Protein AF-0000000080104393 (afdb_homodimer)

Sequence (314 aa):
MSYKEFDIKIPDINETKLEEIGIAEDVGHLSPGTFPVPAFPVHGILYGLNCRLMVPLTFQRYQKPDFPILNVWCLVSTASPFTCLTKKTLEALLGAGTVVGRTFFSCAVQDKNTRIECQVSKGNFE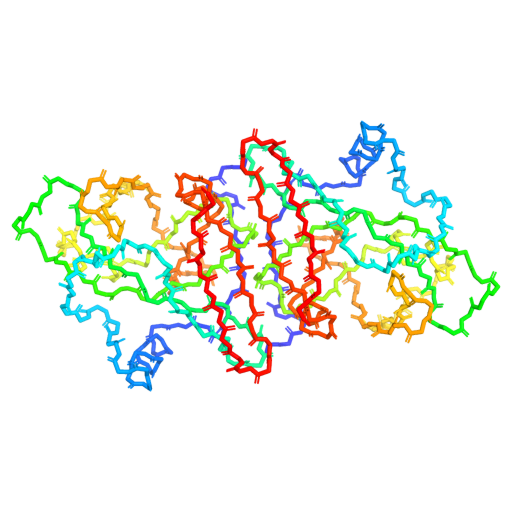NVNILGMDSLRQLELSLNINWQGSRFELIRNMSYKEFDIKIPDINETKLEEIGIAEDVGHLSPGTFPVPAFPVHGILYGLNCRLMVPLTFQRYQKPDFPILNVWCLVSTASPFTCLTKKTLEALLGAGTVVGRTFFSCAVQDKNTRIECQVSKGNFENVNILGMDSLRQLELSLNINWQGSRFELIRN

Foldseek 3Di:
DDPVPDDDADPPDFQVVQQVLCVVVVHGAFDFDDQDVVLDWFKFFQDDPVGFTKTWKWKAQAPPVVFTIGTHIATEDAPDQFWEDAPVSCCSRPNPPPLPPDAWGWMDISDNNQIDIYGQDDDNCNGGGYDYPRNCVSQQWDWADDVVVRMIITGHD/DDPVPDDDADPPDFPVVQQVLCVVVVHGAFDFDDQDVVLDWFKFFQDDPVGFTKTWKWKAQAPPVVFTIGTHIATEDAPDQFFEDAPVSCCSRPNPPPLPPDAWGWMDISDNNQIDIYGQDDDNCNGGGYDYPRNCVSQQWDWADDVVVRMIITGHD

Organism: NCBI:txid1611254

Structure (mmCIF, N/CA/C/O backbone):
data_AF-0000000080104393-model_v1
#
loop_
_entity.id
_entity.type
_entity.pdbx_description
1 polymer 'DUF38 domain-containing protein'
#
loop_
_atom_site.group_PDB
_atom_site.id
_atom_site.type_symbol
_atom_site.label_atom_id
_atom_site.label_alt_id
_atom_site.label_comp_id
_atom_site.label_asym_id
_atom_site.label_entity_id
_atom_site.label_seq_id
_atom_site.pdbx_PDB_ins_code
_atom_site.Cartn_x
_atom_site.Cartn_y
_atom_site.Cartn_z
_atom_site.occupancy
_atom_site.B_iso_or_equiv
_atom_site.auth_seq_id
_atom_site.auth_comp_id
_atom_site.auth_asym_id
_atom_site.auth_atom_id
_atom_site.pdbx_PDB_model_num
ATOM 1 N N . MET A 1 1 ? 15.727 4.16 -4.199 1 86.06 1 MET A N 1
ATOM 2 C CA . MET A 1 1 ? 15.062 4.961 -5.227 1 86.06 1 MET A CA 1
ATOM 3 C C . MET A 1 1 ? 15.117 6.445 -4.875 1 86.06 1 MET A C 1
ATOM 5 O O . MET A 1 1 ? 14.906 6.82 -3.719 1 86.06 1 MET A O 1
ATOM 9 N N . SER A 1 2 ? 15.523 7.188 -5.84 1 91.19 2 SER A N 1
ATOM 10 C CA . SER A 1 2 ? 15.492 8.633 -5.629 1 91.19 2 SER A CA 1
ATOM 11 C C . SER A 1 2 ? 14.078 9.18 -5.75 1 91.19 2 SER A C 1
ATOM 13 O O . SER A 1 2 ? 13.25 8.617 -6.477 1 91.19 2 SER A O 1
ATOM 15 N N . TYR A 1 3 ? 13.766 10.203 -5.027 1 93.12 3 TYR A N 1
ATOM 16 C CA . TYR A 1 3 ? 12.445 10.828 -5.07 1 93.12 3 TYR A CA 1
ATOM 17 C C . TYR A 1 3 ? 12.102 11.258 -6.492 1 93.12 3 TYR A C 1
ATOM 19 O O . TYR A 1 3 ? 10.938 11.188 -6.898 1 93.12 3 TYR A O 1
ATOM 27 N N . LYS A 1 4 ? 13.094 11.633 -7.219 1 91.5 4 LYS A N 1
ATOM 28 C CA . LYS A 1 4 ? 12.883 12.078 -8.594 1 91.5 4 LYS A CA 1
ATOM 29 C C . LYS A 1 4 ? 12.336 10.945 -9.461 1 91.5 4 LYS A C 1
ATOM 31 O O . LYS A 1 4 ? 11.609 11.195 -10.422 1 91.5 4 LYS A O 1
ATOM 36 N N . GLU A 1 5 ? 12.57 9.758 -9.102 1 91.94 5 GLU A N 1
ATOM 37 C CA . GLU A 1 5 ? 12.188 8.602 -9.914 1 91.94 5 GLU A CA 1
ATOM 38 C C . GLU A 1 5 ? 10.852 8.031 -9.453 1 91.94 5 GLU A C 1
ATOM 40 O O . GLU A 1 5 ? 10.281 7.16 -10.109 1 91.94 5 GLU A O 1
ATOM 45 N N . PHE A 1 6 ? 10.398 8.5 -8.312 1 93.81 6 PHE A N 1
ATOM 46 C CA . PHE A 1 6 ? 9.141 7.984 -7.789 1 93.81 6 PHE A CA 1
ATOM 47 C C . PHE A 1 6 ? 7.957 8.633 -8.5 1 93.81 6 PHE A C 1
ATOM 49 O O . PHE A 1 6 ? 7.926 9.852 -8.68 1 93.81 6 PHE A O 1
ATOM 56 N N . ASP A 1 7 ? 7.023 7.766 -8.953 1 95.69 7 ASP A N 1
ATOM 57 C CA . ASP A 1 7 ? 5.781 8.258 -9.539 1 95.69 7 ASP A CA 1
ATOM 58 C C . ASP A 1 7 ? 4.672 7.211 -9.445 1 95.69 7 ASP A C 1
ATOM 60 O O . ASP A 1 7 ? 4.926 6.016 -9.617 1 95.69 7 ASP A O 1
ATOM 64 N N . ILE A 1 8 ? 3.543 7.656 -9.078 1 96.19 8 ILE A N 1
ATOM 65 C CA . ILE A 1 8 ? 2.371 6.793 -8.992 1 96.19 8 ILE A CA 1
ATOM 66 C C . ILE A 1 8 ? 1.142 7.535 -9.508 1 96.19 8 ILE A C 1
ATOM 68 O O . ILE A 1 8 ? 0.937 8.711 -9.18 1 96.19 8 ILE A O 1
ATOM 72 N N . LYS A 1 9 ? 0.376 6.883 -10.367 1 96.06 9 LYS A N 1
ATOM 73 C CA . LYS A 1 9 ? -0.818 7.496 -10.938 1 96.06 9 LYS A CA 1
ATOM 74 C C . LYS A 1 9 ? -2.043 7.238 -10.062 1 96.06 9 LYS A C 1
ATOM 76 O O . LYS A 1 9 ? -2.5 6.102 -9.945 1 96.06 9 LYS A O 1
ATOM 81 N N . ILE A 1 10 ? -2.484 8.25 -9.391 1 95.19 10 ILE A N 1
ATOM 82 C CA . ILE A 1 10 ? -3.684 8.211 -8.562 1 95.19 10 ILE A CA 1
ATOM 83 C C . ILE A 1 10 ? -4.68 9.266 -9.047 1 95.19 10 ILE A C 1
ATOM 85 O O . ILE A 1 10 ? -4.852 10.312 -8.406 1 95.19 10 ILE A O 1
ATOM 89 N N . PRO A 1 11 ? -5.426 8.992 -10.062 1 93.94 11 PRO A N 1
ATOM 90 C CA . PRO A 1 11 ? -6.273 10.016 -10.68 1 93.94 11 PRO A CA 1
ATOM 91 C C . PRO A 1 11 ? -7.602 10.195 -9.945 1 93.94 11 PRO A C 1
ATOM 93 O O . PRO A 1 11 ? -8.328 11.156 -10.219 1 93.94 11 PRO A O 1
ATOM 96 N N . ASP A 1 12 ? -7.918 9.297 -9.109 1 94.25 12 ASP A N 1
ATOM 97 C CA . ASP A 1 12 ? -9.25 9.289 -8.508 1 94.25 12 ASP A CA 1
ATOM 98 C C . ASP A 1 12 ? -9.25 10.023 -7.168 1 94.25 12 ASP A C 1
ATOM 100 O O . ASP A 1 12 ? -10.289 10.125 -6.512 1 94.25 12 ASP A O 1
ATOM 104 N N . ILE A 1 13 ? -8.117 10.516 -6.699 1 95.69 13 ILE A N 1
ATOM 105 C CA . ILE A 1 13 ? -8 11.32 -5.488 1 95.69 13 ILE A CA 1
ATOM 106 C C . ILE A 1 13 ? -7.422 12.695 -5.836 1 95.69 13 ILE A C 1
ATOM 108 O O . ILE A 1 13 ? -6.363 12.789 -6.465 1 95.69 13 ILE A O 1
ATOM 112 N N . ASN A 1 14 ? -8.086 13.664 -5.508 1 94.38 14 ASN A N 1
ATOM 113 C CA . ASN A 1 14 ? -7.641 15.047 -5.664 1 94.38 14 ASN A CA 1
ATOM 114 C C . ASN A 1 14 ? -8.125 15.93 -4.52 1 94.38 14 ASN A C 1
ATOM 116 O O . ASN A 1 14 ? -8.695 15.43 -3.543 1 94.38 14 ASN A O 1
ATOM 120 N N . GLU A 1 15 ? -7.852 17.203 -4.609 1 93.94 15 GLU A N 1
ATOM 121 C CA . GLU A 1 15 ? -8.172 18.125 -3.523 1 93.94 15 GLU A CA 1
ATOM 122 C C . GLU A 1 15 ? -9.664 18.125 -3.221 1 93.94 15 GLU A C 1
ATOM 124 O O . GLU A 1 15 ? -10.062 18.141 -2.055 1 93.94 15 GLU A O 1
ATOM 129 N N . THR A 1 16 ? -10.445 18.156 -4.25 1 95.88 16 THR A N 1
ATOM 130 C CA . THR A 1 16 ? -11.898 18.141 -4.086 1 95.88 16 THR A CA 1
ATOM 131 C C . THR A 1 16 ? -12.352 16.891 -3.346 1 95.88 16 THR A C 1
ATOM 133 O O . THR A 1 16 ? -13.211 16.953 -2.465 1 95.88 16 THR A O 1
ATOM 136 N N . LYS A 1 17 ? -11.828 15.781 -3.705 1 96.44 17 LYS A N 1
ATOM 137 C CA . LYS A 1 17 ? -12.188 14.523 -3.057 1 96.44 17 LYS A CA 1
ATOM 138 C C . LYS A 1 17 ? -11.766 14.516 -1.591 1 96.44 17 LYS A C 1
ATOM 140 O O . LYS A 1 17 ? -12.453 13.945 -0.741 1 96.44 17 LYS A O 1
ATOM 145 N N . LEU A 1 18 ? -10.617 15.117 -1.271 1 96.94 18 LEU A N 1
ATOM 146 C CA . LEU A 1 18 ? -10.18 15.211 0.119 1 96.94 18 LEU A CA 1
ATOM 147 C C . LEU A 1 18 ? -11.188 16 0.949 1 96.94 18 LEU A C 1
ATOM 149 O O . LEU A 1 18 ? -11.484 15.633 2.084 1 96.94 18 LEU A O 1
ATOM 153 N N . GLU A 1 19 ? -11.688 17.062 0.387 1 96.31 19 GLU A N 1
ATOM 154 C CA . GLU A 1 19 ? -12.703 17.859 1.06 1 96.31 19 GLU A CA 1
ATOM 155 C C . GLU A 1 19 ? -13.992 17.062 1.262 1 96.31 19 GLU A C 1
ATOM 157 O O . GLU A 1 19 ? -14.586 17.109 2.338 1 96.31 19 GLU A O 1
ATOM 162 N N . GLU A 1 20 ? -14.391 16.375 0.227 1 97.5 20 GLU A N 1
ATOM 163 C CA . GLU A 1 20 ? -15.602 15.562 0.299 1 97.5 20 GLU A CA 1
ATOM 164 C C . GLU A 1 20 ? -15.477 14.492 1.377 1 97.5 20 GLU A C 1
ATOM 166 O O . GLU A 1 20 ? -16.422 14.258 2.135 1 97.5 20 GLU A O 1
ATOM 171 N N . ILE A 1 21 ? -14.336 13.828 1.433 1 97.81 21 ILE A N 1
ATOM 172 C CA . ILE A 1 21 ? -14.086 12.812 2.447 1 97.81 21 ILE A CA 1
ATOM 173 C C . ILE A 1 21 ? -14.164 13.438 3.838 1 97.81 21 ILE A C 1
ATOM 175 O O . ILE A 1 21 ? -14.797 12.891 4.738 1 97.81 21 ILE A O 1
ATOM 179 N N . GLY A 1 22 ? -13.516 14.57 3.99 1 98.06 22 GLY A N 1
ATOM 180 C CA . GLY A 1 22 ? -13.531 15.273 5.266 1 98.06 22 GLY A CA 1
ATOM 181 C C . GLY A 1 22 ? -14.938 15.594 5.75 1 98.06 22 GLY A C 1
ATOM 182 O O . GLY A 1 22 ? -15.25 15.398 6.922 1 98.06 22 GLY A O 1
ATOM 183 N N . ILE A 1 23 ? -15.758 16.094 4.84 1 97.19 23 ILE A N 1
ATOM 184 C CA . ILE A 1 23 ? -17.141 16.438 5.168 1 97.19 23 ILE A CA 1
ATOM 185 C C . ILE A 1 23 ? -17.906 15.172 5.551 1 97.19 23 ILE A C 1
ATOM 187 O O . ILE A 1 23 ? -18.578 15.141 6.582 1 97.19 23 ILE A O 1
ATOM 191 N N . ALA A 1 24 ? -17.828 14.148 4.789 1 97.44 24 ALA A N 1
ATOM 192 C CA . ALA A 1 24 ? -18.562 12.906 5 1 97.44 24 ALA A CA 1
ATOM 193 C C . ALA A 1 24 ? -18.172 12.258 6.328 1 97.44 24 ALA A C 1
ATOM 195 O O . ALA A 1 24 ? -19.016 11.633 6.98 1 97.44 24 ALA A O 1
ATOM 196 N N . GLU A 1 25 ? -16.969 12.422 6.754 1 97.88 25 GLU A N 1
ATOM 197 C CA . GLU A 1 25 ? -16.453 11.742 7.938 1 97.88 25 GLU A CA 1
ATOM 198 C C . GLU A 1 25 ? -16.406 12.68 9.141 1 97.88 25 GLU A C 1
ATOM 200 O O . GLU A 1 25 ? -15.938 12.297 10.219 1 97.88 25 GLU A O 1
ATOM 205 N N . ASP A 1 26 ? -16.828 13.906 8.977 1 97.56 26 ASP A N 1
ATOM 206 C CA . ASP A 1 26 ? -16.906 14.93 10.016 1 97.56 26 ASP A CA 1
ATOM 207 C C . ASP A 1 26 ? -15.523 15.289 10.547 1 97.56 26 ASP A C 1
ATOM 209 O O . ASP A 1 26 ? -15.359 15.555 11.742 1 97.56 26 ASP A O 1
ATOM 213 N N . VAL A 1 27 ? -14.492 15.062 9.812 1 98.12 27 VAL A N 1
ATOM 214 C CA . VAL A 1 27 ? -13.125 15.539 10.023 1 98.12 27 VAL A CA 1
ATOM 215 C C . VAL A 1 27 ? -12.641 16.281 8.781 1 98.12 27 VAL A C 1
ATOM 217 O O . VAL A 1 27 ? -12.047 15.672 7.883 1 98.12 27 VAL A O 1
ATOM 220 N N . GLY A 1 28 ? -12.828 17.547 8.773 1 97.94 28 GLY A N 1
ATOM 221 C CA . GLY A 1 28 ? -12.5 18.344 7.598 1 97.94 28 GLY A CA 1
ATOM 222 C C . GLY A 1 28 ? -11.023 18.328 7.246 1 97.94 28 GLY A C 1
ATOM 223 O O . GLY A 1 28 ? -10.172 18.438 8.125 1 97.94 28 GLY A O 1
ATOM 224 N N . HIS A 1 29 ? -10.703 18.109 5.969 1 98.06 29 HIS A N 1
ATOM 225 C CA . HIS A 1 29 ? -9.328 18.266 5.508 1 98.06 29 HIS A CA 1
ATOM 226 C C . HIS A 1 29 ? -8.82 19.672 5.746 1 98.06 29 HIS A C 1
ATOM 228 O O . HIS A 1 29 ? -9.508 20.656 5.426 1 98.06 29 HIS A O 1
ATOM 234 N N . LEU A 1 30 ? -7.664 19.781 6.387 1 98.06 30 LEU A N 1
ATOM 235 C CA . LEU A 1 30 ? -6.988 21.031 6.742 1 98.06 30 LEU A CA 1
ATOM 236 C C . LEU A 1 30 ? -7.809 21.828 7.754 1 98.06 30 LEU A C 1
ATOM 238 O O . LEU A 1 30 ? -7.645 23.047 7.875 1 98.06 30 LEU A O 1
ATOM 242 N N . SER A 1 31 ? -8.734 21.203 8.453 1 98.31 31 SER A N 1
ATOM 243 C CA . SER A 1 31 ? -9.414 21.812 9.594 1 98.31 31 SER A CA 1
ATOM 244 C C . SER A 1 31 ? -8.523 21.797 10.836 1 98.31 31 SER A C 1
ATOM 246 O O . SER A 1 31 ? -7.574 21.016 10.914 1 98.31 31 SER A O 1
ATOM 248 N N . PRO A 1 32 ? -8.805 22.719 11.742 1 98.19 32 PRO A N 1
ATOM 249 C CA . PRO A 1 32 ? -8.047 22.672 12.992 1 98.19 32 PRO A CA 1
ATOM 250 C C . PRO A 1 32 ? -8.156 21.328 13.703 1 98.19 32 PRO A C 1
ATOM 252 O O . PRO A 1 32 ? -9.234 20.719 13.727 1 98.19 32 PRO A O 1
ATOM 255 N N . GLY A 1 33 ? -6.949 20.859 14.156 1 97.5 33 GLY A N 1
ATOM 256 C CA . GLY A 1 33 ? -6.91 19.594 14.883 1 97.5 33 GLY A CA 1
ATOM 257 C C . GLY A 1 33 ? -6.203 19.688 16.219 1 97.5 33 GLY A C 1
ATOM 258 O O . GLY A 1 33 ? -5.797 20.781 16.641 1 97.5 33 GLY A O 1
ATOM 259 N N . THR A 1 34 ? -6.281 18.594 17 1 97.44 34 THR A N 1
ATOM 260 C CA . THR A 1 34 ? -5.512 18.406 18.234 1 97.44 34 THR A CA 1
ATOM 261 C C . THR A 1 34 ? -4.805 17.047 18.219 1 97.44 34 THR A C 1
ATOM 263 O O . THR A 1 34 ? -5.316 16.078 17.656 1 97.44 34 THR A O 1
ATOM 266 N N . PHE A 1 35 ? -3.635 17.047 18.859 1 97.69 35 PHE A N 1
ATOM 267 C CA . PHE A 1 35 ? -2.932 15.766 18.953 1 97.69 35 PHE A CA 1
ATOM 268 C C . PHE A 1 35 ? -3.686 14.805 19.875 1 97.69 35 PHE A C 1
ATOM 270 O O . PHE A 1 35 ? -3.941 15.109 21.031 1 97.69 35 PHE A O 1
ATOM 277 N N . PRO A 1 36 ? -3.971 13.695 19.328 1 96.81 36 PRO A N 1
ATOM 278 C CA . PRO A 1 36 ? -4.703 12.711 20.141 1 96.81 36 PRO A CA 1
ATOM 279 C C . PRO A 1 36 ? -3.818 12.008 21.156 1 96.81 36 PRO A C 1
ATOM 281 O O . PRO A 1 36 ? -2.605 11.891 20.953 1 96.81 36 PRO A O 1
ATOM 284 N N . VAL A 1 37 ? -4.5 11.531 22.328 1 95.88 37 VAL A N 1
ATOM 285 C CA . VAL A 1 37 ? -3.869 10.672 23.312 1 95.88 37 VAL A CA 1
ATOM 286 C C . VAL A 1 37 ? -4.766 9.477 23.609 1 95.88 37 VAL A C 1
ATOM 288 O O . VAL A 1 37 ? -5.883 9.633 24.109 1 95.88 37 VAL A O 1
ATOM 291 N N . PRO A 1 38 ? -4.367 8.211 23.297 1 96.81 38 PRO A N 1
ATOM 292 C CA . PRO A 1 38 ? -3.092 7.852 22.656 1 96.81 38 PRO A CA 1
ATOM 293 C C . PRO A 1 38 ? -3.039 8.227 21.188 1 96.81 38 PRO A C 1
ATOM 295 O O . PRO A 1 38 ? -4.082 8.406 20.547 1 96.81 38 PRO A O 1
ATOM 298 N N . ALA A 1 39 ? -1.784 8.375 20.562 1 97.69 39 ALA A N 1
ATOM 299 C CA . ALA A 1 39 ? -1.564 8.766 19.172 1 97.69 39 ALA A CA 1
ATOM 300 C C . ALA A 1 39 ? -2.178 7.746 18.203 1 97.69 39 ALA A C 1
ATOM 302 O O . ALA A 1 39 ? -2.613 8.102 17.109 1 97.69 39 ALA A O 1
ATOM 303 N N . PHE A 1 40 ? -2.158 6.43 18.656 1 97.44 40 PHE A N 1
ATOM 304 C CA . PHE A 1 40 ? -2.709 5.328 17.875 1 97.44 40 PHE A CA 1
ATOM 305 C C . PHE A 1 40 ? -3.543 4.402 18.766 1 97.44 40 PHE A C 1
ATOM 307 O O . PHE A 1 40 ? -3.328 4.336 19.969 1 97.44 40 PHE A O 1
ATOM 314 N N . PRO A 1 41 ? -4.512 3.742 18.188 1 98 41 PRO A N 1
ATOM 315 C CA . PRO A 1 41 ? -4.789 3.584 16.75 1 98 41 PRO A CA 1
ATOM 316 C C . PRO A 1 41 ? -5.516 4.785 16.156 1 98 41 PRO A C 1
ATOM 318 O O . PRO A 1 41 ? -6.121 5.574 16.891 1 98 41 PRO A O 1
ATOM 321 N N . VAL A 1 42 ? -5.32 4.965 14.797 1 98.31 42 VAL A N 1
ATOM 322 C CA . VAL A 1 42 ? -6.098 5.926 14.023 1 98.31 42 VAL A CA 1
ATOM 323 C C . VAL A 1 42 ? -7.016 5.184 13.055 1 98.31 42 VAL A C 1
ATOM 325 O O . VAL A 1 42 ? -6.613 4.195 12.438 1 98.31 42 VAL A O 1
ATOM 328 N N . HIS A 1 43 ? -8.219 5.727 12.906 1 98.12 43 HIS A N 1
ATOM 329 C CA . HIS A 1 43 ? -9.219 5.082 12.062 1 98.12 43 HIS A CA 1
ATOM 330 C C . HIS A 1 43 ? -9.32 5.766 10.703 1 98.12 43 HIS A C 1
ATOM 332 O O . HIS A 1 43 ? -9.32 6.996 10.625 1 98.12 43 HIS A O 1
ATOM 338 N N . GLY A 1 44 ? -9.289 4.969 9.68 1 98.5 44 GLY A N 1
ATOM 339 C CA . GLY A 1 44 ? -9.469 5.441 8.32 1 98.5 44 GLY A CA 1
ATOM 340 C C . GLY A 1 44 ? -10.594 4.727 7.582 1 98.5 44 GLY A C 1
ATOM 341 O O . GLY A 1 44 ? -11.32 3.932 8.172 1 98.5 44 GLY A O 1
ATOM 342 N N . ILE A 1 45 ? -10.75 5.066 6.34 1 98.62 45 ILE A N 1
ATOM 343 C CA . ILE A 1 45 ? -11.82 4.504 5.527 1 98.62 45 ILE A CA 1
ATOM 344 C C . ILE A 1 45 ? -11.242 3.875 4.266 1 98.62 45 ILE A C 1
ATOM 346 O O . ILE A 1 45 ? -10.133 4.215 3.848 1 98.62 45 ILE A O 1
ATOM 350 N N . LEU A 1 46 ? -11.922 2.908 3.691 1 98.25 46 LEU A N 1
ATOM 351 C CA . LEU A 1 46 ? -11.727 2.455 2.318 1 98.25 46 LEU A CA 1
ATOM 352 C C . LEU A 1 46 ? -12.586 3.268 1.353 1 98.25 46 LEU A C 1
ATOM 354 O O . LEU A 1 46 ? -13.805 3.115 1.32 1 98.25 46 LEU A O 1
ATOM 358 N N . TYR A 1 47 ? -11.93 4.051 0.554 1 97.56 47 TYR A N 1
ATOM 359 C CA . TYR A 1 47 ? -12.648 5.059 -0.227 1 97.56 47 TYR A CA 1
ATOM 360 C C . TYR A 1 47 ? -12.75 4.641 -1.689 1 97.56 47 TYR A C 1
ATOM 362 O O . TYR A 1 47 ? -11.742 4.305 -2.316 1 97.56 47 TYR A O 1
ATOM 370 N N . GLY A 1 48 ? -13.938 4.727 -2.168 1 94.31 48 GLY A N 1
ATOM 371 C CA . GLY A 1 48 ? -14.18 4.578 -3.596 1 94.31 48 GLY A CA 1
ATOM 372 C C . GLY A 1 48 ? -14.094 3.137 -4.066 1 94.31 48 GLY A C 1
ATOM 373 O O . GLY A 1 48 ? -13.938 2.221 -3.258 1 94.31 48 GLY A O 1
ATOM 374 N N . LEU A 1 49 ? -14.156 2.98 -5.379 1 91.12 49 LEU A N 1
ATOM 375 C CA . LEU A 1 49 ? -14.172 1.668 -6.016 1 91.12 49 LEU A CA 1
ATOM 376 C C . LEU A 1 49 ? -12.805 1.009 -5.941 1 91.12 49 LEU A C 1
ATOM 378 O O . LEU A 1 49 ? -12.695 -0.219 -5.984 1 91.12 49 LEU A O 1
ATOM 382 N N . ASN A 1 50 ? -11.812 1.838 -5.75 1 94.38 50 ASN A N 1
ATOM 383 C CA . ASN A 1 50 ? -10.453 1.318 -5.746 1 94.38 50 ASN A CA 1
ATOM 384 C C . ASN A 1 50 ? -9.977 1.009 -4.328 1 94.38 50 ASN A C 1
ATOM 386 O O . ASN A 1 50 ? -8.82 0.642 -4.125 1 94.38 50 ASN A O 1
ATOM 390 N N . CYS A 1 51 ? -10.82 1.194 -3.355 1 96.5 51 CYS A N 1
ATOM 391 C CA . CYS A 1 51 ? -10.531 0.892 -1.958 1 96.5 51 CYS A CA 1
ATOM 392 C C . CYS A 1 51 ? -9.289 1.631 -1.481 1 96.5 51 CYS A C 1
ATOM 394 O O . CYS A 1 51 ? -8.383 1.024 -0.901 1 96.5 51 CYS A O 1
ATOM 396 N N . ARG A 1 52 ? -9.297 2.902 -1.8 1 98 52 ARG A N 1
ATOM 397 C CA . ARG A 1 52 ? -8.172 3.701 -1.332 1 98 52 ARG A CA 1
ATOM 398 C C . ARG A 1 52 ? -8.156 3.789 0.19 1 98 52 ARG A C 1
ATOM 400 O O . ARG A 1 52 ? -9.172 4.094 0.81 1 98 52 ARG A O 1
ATOM 407 N N . LEU A 1 53 ? -7 3.523 0.808 1 98.62 53 LEU A N 1
ATOM 408 C CA . LEU A 1 53 ? -6.863 3.668 2.252 1 98.62 53 LEU A CA 1
ATOM 409 C C . LEU A 1 53 ? -6.66 5.129 2.637 1 98.62 53 LEU A C 1
ATOM 411 O O . LEU A 1 53 ? -5.535 5.633 2.617 1 98.62 53 LEU A O 1
ATOM 415 N N . MET A 1 54 ? -7.781 5.762 3.004 1 98.81 54 MET A N 1
ATOM 416 C CA . MET A 1 54 ? -7.723 7.168 3.391 1 98.81 54 MET A CA 1
ATOM 417 C C . MET A 1 54 ? -7.832 7.32 4.906 1 98.81 54 MET A C 1
ATOM 419 O O . MET A 1 54 ? -8.695 6.711 5.535 1 98.81 54 MET A O 1
ATOM 423 N N . VAL A 1 55 ? -6.965 8.164 5.473 1 98.81 55 VAL A N 1
ATOM 424 C CA . VAL A 1 55 ? -6.969 8.312 6.926 1 98.81 55 VAL A CA 1
ATOM 425 C C . VAL A 1 55 ? -6.641 9.758 7.297 1 98.81 55 VAL A C 1
ATOM 427 O O . VAL A 1 55 ? -5.793 10.391 6.668 1 98.81 55 VAL A O 1
ATOM 430 N N . PRO A 1 56 ? -7.395 10.32 8.219 1 98.69 56 PRO A N 1
ATOM 431 C CA . PRO A 1 56 ? -7.023 11.633 8.734 1 98.69 56 PRO A CA 1
ATOM 432 C C . PRO A 1 56 ? -5.934 11.562 9.805 1 98.69 56 PRO A C 1
ATOM 434 O O . PRO A 1 56 ? -6.055 10.805 10.766 1 98.69 56 PRO A O 1
ATOM 437 N N . LEU A 1 57 ? -4.91 12.273 9.641 1 98.69 57 LEU A N 1
ATOM 438 C CA . LEU A 1 57 ? -3.84 12.406 10.625 1 98.69 57 LEU A CA 1
AT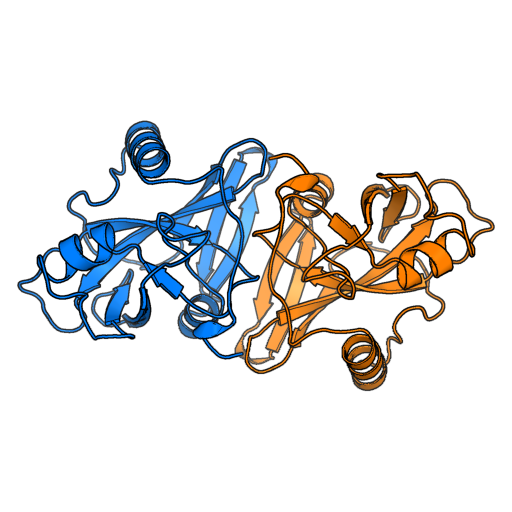OM 439 C C . LEU A 1 57 ? -3.65 13.859 11.031 1 98.69 57 LEU A C 1
ATOM 441 O O . LEU A 1 57 ? -3.863 14.766 10.219 1 98.69 57 LEU A O 1
ATOM 445 N N . THR A 1 58 ? -3.258 14.047 12.211 1 98.62 58 THR A N 1
ATOM 446 C CA . THR A 1 58 ? -2.977 15.398 12.688 1 98.62 58 THR A CA 1
ATOM 447 C C . THR A 1 58 ? -1.507 15.75 12.477 1 98.62 58 THR A C 1
ATOM 449 O O . THR A 1 58 ? -0.618 15 12.891 1 98.62 58 THR A O 1
ATOM 452 N N . PHE A 1 59 ? -1.278 16.906 11.852 1 98.69 59 PHE A N 1
ATOM 453 C CA . PHE A 1 59 ? 0.063 17.359 11.508 1 98.69 59 PHE A CA 1
ATOM 454 C C . PHE A 1 59 ? 0.33 18.734 12.109 1 98.69 59 PHE A C 1
ATOM 456 O O . PHE A 1 59 ? -0.595 19.531 12.281 1 98.69 59 PHE A O 1
ATOM 463 N N . GLN A 1 60 ? 1.49 19 12.398 1 98.56 60 GLN A N 1
ATOM 464 C CA . GLN A 1 60 ? 2.029 20.328 12.719 1 98.56 60 GLN A CA 1
ATOM 465 C C . GLN A 1 60 ? 3.48 20.453 12.258 1 98.56 60 GLN A C 1
ATOM 467 O O . GLN A 1 60 ? 4.207 19.453 12.203 1 98.56 60 GLN A O 1
ATOM 472 N N . ARG A 1 61 ? 3.834 21.672 11.875 1 96.94 61 ARG A N 1
ATOM 473 C CA . ARG A 1 61 ? 5.262 21.875 11.664 1 96.94 61 ARG A CA 1
ATOM 474 C C . ARG A 1 61 ? 6.066 21.422 12.875 1 96.94 61 ARG A C 1
ATOM 476 O O . ARG A 1 61 ? 5.734 21.766 14.016 1 96.94 61 ARG A O 1
ATOM 483 N N . TYR A 1 62 ? 7.09 20.656 12.648 1 96.62 62 TYR A N 1
ATOM 484 C CA . TYR A 1 62 ? 7.824 20.031 13.742 1 96.62 62 TYR A CA 1
ATOM 485 C C . TYR A 1 62 ? 8.5 21.094 14.609 1 96.62 62 TYR A C 1
ATOM 487 O O . TYR A 1 62 ? 9.133 22.016 14.094 1 96.62 62 TYR A O 1
ATOM 495 N N . GLN A 1 63 ? 8.352 21.047 15.922 1 95.19 63 GLN A N 1
ATOM 496 C CA . GLN A 1 63 ? 8.977 21.859 16.953 1 95.19 63 GLN A CA 1
ATOM 497 C C . GLN A 1 63 ? 8.617 23.344 16.766 1 95.19 63 GLN A C 1
ATOM 499 O O . GLN A 1 63 ? 9.461 24.219 17 1 95.19 63 GLN A O 1
ATOM 504 N N . LYS A 1 64 ? 7.441 23.562 16.234 1 94.69 64 LYS A N 1
ATOM 505 C CA . LYS A 1 64 ? 6.898 24.922 16.094 1 94.69 64 LYS A CA 1
ATOM 506 C C . LYS A 1 64 ? 5.492 25 16.688 1 94.69 64 LYS A C 1
ATOM 508 O O . LYS A 1 64 ? 4.508 25.078 15.938 1 94.69 64 LYS A O 1
ATOM 513 N N . PRO A 1 65 ? 5.395 25.156 18 1 94.31 65 PRO A N 1
ATOM 514 C CA . PRO A 1 65 ? 4.105 25.078 18.703 1 94.31 65 PRO A CA 1
ATOM 515 C C . PRO A 1 65 ? 3.152 26.203 18.312 1 94.31 65 PRO A C 1
ATOM 517 O O . PRO A 1 65 ? 1.941 26.094 18.516 1 94.31 65 PRO A O 1
ATOM 520 N N . ASP A 1 66 ? 3.668 27.297 17.703 1 95.31 66 ASP A N 1
ATOM 521 C CA . ASP A 1 66 ? 2.824 28.438 17.359 1 95.31 66 ASP A CA 1
ATOM 522 C C . ASP A 1 66 ? 2.166 28.234 16 1 95.31 66 ASP A C 1
ATOM 524 O O . ASP A 1 66 ? 1.275 29 15.617 1 95.31 66 ASP A O 1
ATOM 528 N N . PHE A 1 67 ? 2.59 27.234 15.281 1 96.75 67 PHE A N 1
ATOM 529 C CA . PHE A 1 67 ? 1.989 26.922 13.984 1 96.75 67 PHE A CA 1
ATOM 530 C C . PHE A 1 67 ? 0.727 26.094 14.156 1 96.75 67 PHE A C 1
ATOM 532 O O . PHE A 1 67 ? 0.552 25.422 15.18 1 96.75 67 PHE A O 1
ATOM 539 N N . PRO A 1 68 ? -0.15 26.156 13.242 1 97.44 68 PRO A N 1
ATOM 540 C CA . PRO A 1 68 ? -1.426 25.453 13.398 1 97.44 68 PRO A CA 1
ATOM 541 C C . PRO A 1 68 ? -1.265 23.938 13.398 1 97.44 68 PRO A C 1
ATOM 543 O O . PRO A 1 68 ? -0.383 23.406 12.711 1 97.44 68 PRO A O 1
ATOM 546 N N . ILE A 1 69 ? -2.037 23.25 14.203 1 98.38 69 ILE A N 1
ATOM 547 C CA . ILE A 1 69 ? -2.266 21.812 14.109 1 98.38 69 ILE A CA 1
ATOM 548 C C . ILE A 1 69 ? -3.457 21.531 13.195 1 98.38 69 ILE A C 1
ATOM 550 O O . ILE A 1 69 ? -4.555 22.047 13.422 1 98.38 69 ILE A O 1
ATOM 554 N N . LEU A 1 70 ? -3.23 20.734 12.133 1 98.75 70 LEU A N 1
ATOM 555 C CA . LEU A 1 70 ? -4.289 20.531 11.148 1 98.75 70 LEU A CA 1
ATOM 556 C C . LEU A 1 70 ? -4.543 19.047 10.93 1 98.75 70 LEU A C 1
ATOM 558 O O . LEU A 1 70 ? -3.619 18.234 11.008 1 98.75 70 LEU A O 1
ATOM 562 N N . ASN A 1 71 ? -5.824 18.719 10.695 1 98.69 71 ASN A N 1
ATOM 563 C CA . ASN A 1 71 ? -6.188 17.406 10.195 1 98.69 71 ASN A CA 1
ATOM 564 C C . ASN A 1 71 ? -5.891 17.266 8.703 1 98.69 71 ASN A C 1
ATOM 566 O O . ASN A 1 71 ? -6.367 18.062 7.895 1 98.69 71 ASN A O 1
ATOM 570 N N . VAL A 1 72 ? -5.102 16.297 8.344 1 98.75 72 VAL A N 1
ATOM 571 C CA . VAL A 1 72 ? -4.711 16.078 6.957 1 98.75 72 VAL A CA 1
ATOM 572 C C . VAL A 1 72 ? -5.133 14.672 6.52 1 98.75 72 VAL A C 1
ATOM 574 O O . VAL A 1 72 ? -4.711 13.68 7.109 1 98.75 72 VAL A O 1
ATOM 577 N N . TRP A 1 73 ? -5.953 14.586 5.547 1 98.81 73 TRP A N 1
ATOM 578 C CA . TRP A 1 73 ? -6.312 13.297 4.969 1 98.81 73 TRP A CA 1
ATOM 579 C C . TRP A 1 73 ? -5.199 12.781 4.062 1 98.81 73 TRP A C 1
ATOM 581 O O . TRP A 1 73 ? -4.773 13.469 3.135 1 98.81 73 TRP A O 1
ATOM 591 N N . CYS A 1 74 ? -4.738 11.57 4.344 1 98.69 74 CYS A N 1
ATOM 592 C CA . CYS A 1 74 ? -3.629 10.953 3.623 1 98.69 74 CYS A CA 1
ATOM 593 C C . CYS A 1 74 ? -4.047 9.617 3.023 1 98.69 74 CYS A C 1
ATOM 595 O O . CYS A 1 74 ? -4.832 8.883 3.621 1 98.69 74 CYS A O 1
ATOM 597 N N . LEU A 1 75 ? -3.568 9.352 1.84 1 98.56 75 LEU A N 1
ATOM 598 C CA . LEU A 1 75 ? -3.58 8.008 1.274 1 98.56 75 LEU A CA 1
ATOM 599 C C . LEU A 1 75 ? -2.443 7.172 1.848 1 98.56 75 LEU A C 1
ATOM 601 O O . LEU A 1 75 ? -1.275 7.559 1.764 1 98.56 75 LEU A O 1
ATOM 605 N N . VAL A 1 76 ? -2.762 6.047 2.471 1 98.75 76 VAL A N 1
ATOM 606 C CA . VAL A 1 76 ? -1.716 5.121 2.895 1 98.75 76 VAL A CA 1
ATOM 607 C C . VAL A 1 76 ? -1.273 4.266 1.713 1 98.75 76 VAL A C 1
ATOM 609 O O . VAL A 1 76 ? -2.08 3.533 1.132 1 98.75 76 VAL A O 1
ATOM 612 N N . SER A 1 77 ? -0.024 4.379 1.345 1 98.12 77 SER A N 1
ATOM 613 C CA . SER A 1 77 ? 0.47 3.65 0.181 1 98.12 77 SER A CA 1
ATOM 614 C C . SER A 1 77 ? 1.729 2.859 0.518 1 98.12 77 SER A C 1
ATOM 616 O O . SER A 1 77 ? 2.803 3.438 0.698 1 98.12 77 SER A O 1
ATOM 618 N N . THR A 1 78 ? 1.627 1.54 0.429 1 97.5 78 THR A N 1
ATOM 619 C CA . THR A 1 78 ? 2.777 0.688 0.703 1 97.5 78 THR A CA 1
ATOM 620 C C . THR A 1 78 ? 3.732 0.669 -0.487 1 97.5 78 THR A C 1
ATOM 622 O O . THR A 1 78 ? 4.863 0.194 -0.374 1 97.5 78 THR A O 1
ATOM 625 N N . ALA A 1 79 ? 3.307 1.221 -1.621 1 95.19 79 ALA A N 1
ATOM 626 C CA . ALA A 1 79 ? 4.164 1.292 -2.801 1 95.19 79 ALA A CA 1
ATOM 627 C C . ALA A 1 79 ? 5.043 2.539 -2.766 1 95.19 79 ALA A C 1
ATOM 629 O O . ALA A 1 79 ? 6.008 2.65 -3.525 1 95.19 79 ALA A O 1
ATOM 630 N N . SER A 1 80 ? 4.703 3.447 -1.99 1 97.38 80 SER A N 1
ATOM 631 C CA . SER A 1 80 ? 5.484 4.676 -1.909 1 97.38 80 SER A CA 1
ATOM 632 C C . SER A 1 80 ? 6.562 4.578 -0.835 1 97.38 80 SER A C 1
ATOM 634 O O . SER A 1 80 ? 6.258 4.391 0.344 1 97.38 80 SER A O 1
ATOM 636 N N . PRO A 1 81 ? 7.801 4.77 -1.235 1 96.94 81 PRO A N 1
ATOM 637 C CA . PRO A 1 81 ? 8.844 4.824 -0.211 1 96.94 81 PRO A CA 1
ATOM 638 C C . PRO A 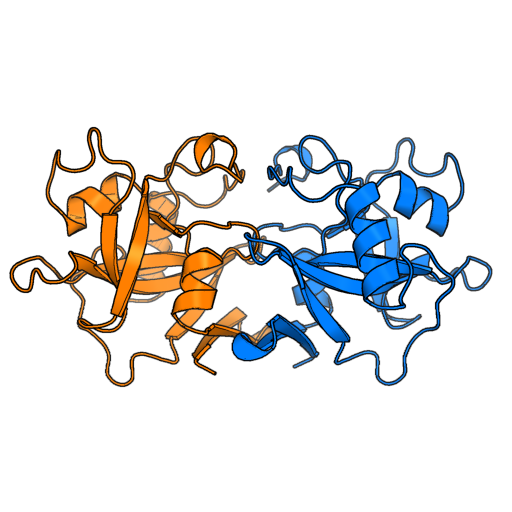1 81 ? 8.797 6.105 0.619 1 96.94 81 PRO A C 1
ATOM 640 O O . PRO A 1 81 ? 9.391 6.172 1.697 1 96.94 81 PRO A O 1
ATOM 643 N N . PHE A 1 82 ? 8 7.102 0.117 1 97.12 82 PHE A N 1
ATOM 644 C CA . PHE A 1 82 ? 8.07 8.445 0.688 1 97.12 82 PHE A CA 1
ATOM 645 C C . PHE A 1 82 ? 6.707 8.883 1.208 1 97.12 82 PHE A C 1
ATOM 647 O O . PHE A 1 82 ? 5.672 8.438 0.704 1 97.12 82 PHE A O 1
ATOM 654 N N . THR A 1 83 ? 6.781 9.695 2.193 1 98.25 83 THR A N 1
ATOM 655 C CA . THR A 1 83 ? 5.605 10.461 2.584 1 98.25 83 THR A CA 1
ATOM 656 C C . THR A 1 83 ? 5.578 11.805 1.87 1 98.25 83 THR A C 1
ATOM 658 O O . THR A 1 83 ? 6.57 12.539 1.88 1 98.25 83 THR A O 1
ATOM 661 N N . CYS A 1 84 ? 4.48 12.078 1.25 1 97.62 84 CYS A N 1
ATOM 662 C CA . CYS A 1 84 ? 4.355 13.266 0.411 1 97.62 84 CYS A CA 1
ATOM 663 C C . CYS A 1 84 ? 3.105 14.062 0.77 1 97.62 84 CYS A C 1
ATOM 665 O O . CYS A 1 84 ? 2.031 13.484 0.951 1 97.62 84 CYS A O 1
ATOM 667 N N . LEU A 1 85 ? 3.277 15.328 0.883 1 97.56 85 LEU A N 1
ATOM 668 C CA . LEU A 1 85 ? 2.154 16.234 1.096 1 97.56 85 LEU A CA 1
ATOM 669 C C . LEU A 1 85 ? 2.021 17.219 -0.064 1 97.56 85 LEU A C 1
ATOM 671 O O . LEU A 1 85 ? 3.027 17.656 -0.628 1 97.56 85 LEU A O 1
ATOM 675 N N . THR A 1 86 ? 0.795 17.547 -0.407 1 96.38 86 THR A N 1
ATOM 676 C CA . THR A 1 86 ? 0.56 18.484 -1.495 1 96.38 86 THR A CA 1
ATOM 677 C C . THR A 1 86 ? 1.109 19.859 -1.144 1 96.38 86 THR A C 1
ATOM 679 O O . THR A 1 86 ? 1.294 20.188 0.033 1 96.38 86 THR A O 1
ATOM 682 N N . LYS A 1 87 ? 1.34 20.656 -2.184 1 94.69 87 LYS A N 1
ATOM 683 C CA . LYS A 1 87 ? 1.764 22.031 -1.963 1 94.69 87 LYS A CA 1
ATOM 684 C C . LYS A 1 87 ? 0.77 22.781 -1.078 1 94.69 87 LYS A C 1
ATOM 686 O O . LYS A 1 87 ? 1.166 23.484 -0.146 1 94.69 87 LYS A O 1
ATOM 691 N N . LYS A 1 88 ? -0.49 22.641 -1.334 1 95.31 88 LYS A N 1
ATOM 692 C CA . LYS A 1 88 ? -1.538 23.281 -0.554 1 95.31 88 LYS A CA 1
ATOM 693 C C . LYS A 1 88 ? -1.45 22.891 0.918 1 95.31 88 LYS A C 1
ATOM 695 O O . LYS A 1 88 ? -1.522 23.75 1.8 1 95.31 88 LYS A O 1
ATOM 700 N N . THR A 1 89 ? -1.324 21.609 1.21 1 96.94 89 THR A N 1
ATOM 701 C CA . THR A 1 89 ? -1.219 21.109 2.576 1 96.94 89 THR A CA 1
ATOM 702 C C . THR A 1 89 ? 0.019 21.672 3.266 1 96.94 89 THR A C 1
ATOM 704 O O . THR A 1 89 ? -0.061 22.156 4.398 1 96.94 89 THR A O 1
ATOM 707 N N . LEU A 1 90 ? 1.122 21.656 2.574 1 96.69 90 LEU A N 1
ATOM 708 C CA . LEU A 1 90 ? 2.371 22.141 3.148 1 96.69 90 LEU A CA 1
ATOM 709 C C . LEU A 1 90 ? 2.287 23.641 3.438 1 96.69 90 LEU A C 1
ATOM 711 O O . LEU A 1 90 ? 2.734 24.094 4.488 1 96.69 90 LEU A O 1
ATOM 715 N N . GLU A 1 91 ? 1.74 24.344 2.543 1 95.56 91 GLU A N 1
ATOM 716 C CA . GLU A 1 91 ? 1.619 25.781 2.764 1 95.56 91 GLU A CA 1
ATOM 717 C C . GLU A 1 91 ? 0.648 26.078 3.902 1 95.56 91 GLU A C 1
ATOM 719 O O . GLU A 1 91 ? 0.834 27.047 4.641 1 95.56 91 GLU A O 1
ATOM 724 N N . ALA A 1 92 ? -0.366 25.281 4.059 1 96.62 92 ALA A N 1
ATOM 725 C CA . ALA A 1 92 ? -1.282 25.438 5.184 1 96.62 92 ALA A CA 1
ATOM 726 C C . ALA A 1 92 ? -0.569 25.188 6.512 1 96.62 92 ALA A C 1
ATOM 728 O O . ALA A 1 92 ? -0.862 25.844 7.512 1 96.62 92 ALA A O 1
ATOM 729 N N . LEU A 1 93 ? 0.345 24.281 6.508 1 96.56 93 LEU A N 1
ATOM 730 C CA . LEU A 1 93 ? 1.058 23.891 7.719 1 96.56 93 LEU A CA 1
ATOM 731 C C . LEU A 1 93 ? 2.209 24.844 8.008 1 96.56 93 LEU A C 1
ATOM 733 O O . LEU A 1 93 ? 2.521 25.109 9.172 1 96.56 93 LEU A O 1
ATOM 737 N N . LEU A 1 94 ? 2.822 25.312 6.926 1 93.19 94 LEU A N 1
ATOM 738 C CA . LEU A 1 94 ? 4.121 25.953 7.086 1 93.19 94 LEU A CA 1
ATOM 739 C C . LEU A 1 94 ? 4.035 27.438 6.738 1 93.19 94 LE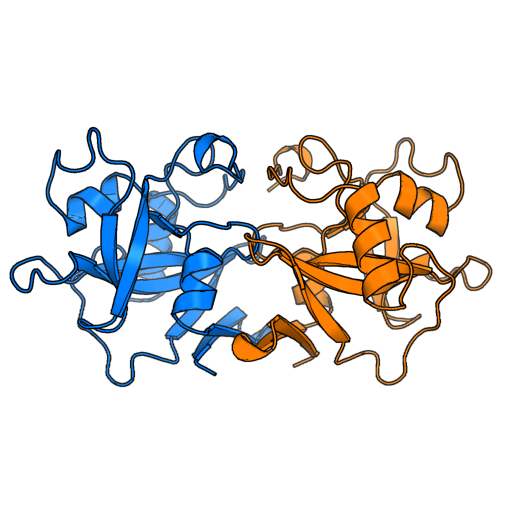U A C 1
ATOM 741 O O . LEU A 1 94 ? 4.938 28.219 7.07 1 93.19 94 LEU A O 1
ATOM 745 N N . GLY A 1 95 ? 2.951 27.828 6.07 1 91.19 95 GLY A N 1
ATOM 746 C CA . GLY A 1 95 ? 2.816 29.188 5.586 1 91.19 95 GLY A CA 1
ATOM 747 C C . GLY A 1 95 ? 2.947 29.297 4.078 1 91.19 95 GLY A C 1
ATOM 748 O O . GLY A 1 95 ? 3.719 28.562 3.459 1 91.19 95 GLY A O 1
ATOM 749 N N . ALA A 1 96 ? 2.268 30.234 3.553 1 88.5 96 ALA A N 1
ATOM 750 C CA . ALA A 1 96 ? 2.252 30.438 2.107 1 88.5 96 ALA A CA 1
ATOM 751 C C . ALA A 1 96 ? 3.648 30.766 1.586 1 88.5 96 ALA A C 1
ATOM 753 O O . ALA A 1 96 ? 4.391 31.531 2.207 1 88.5 96 ALA A O 1
ATOM 754 N N . GLY A 1 97 ? 4.074 30.156 0.418 1 85 97 GLY A N 1
ATOM 755 C CA . GLY A 1 97 ? 5.332 30.469 -0.24 1 85 97 GLY A CA 1
ATOM 756 C C . GLY A 1 97 ? 6.516 29.734 0.342 1 85 97 GLY A C 1
ATOM 757 O O . GLY A 1 97 ? 7.648 29.891 -0.119 1 85 97 GLY A O 1
ATOM 758 N N . THR A 1 98 ? 6.324 28.891 1.339 1 82.31 98 THR A N 1
ATOM 759 C CA . THR A 1 98 ? 7.426 28.234 2.039 1 82.31 98 THR A CA 1
ATOM 760 C C . THR A 1 98 ? 7.863 26.969 1.297 1 82.31 98 THR A C 1
ATOM 762 O O . THR A 1 98 ? 8.914 26.406 1.593 1 82.31 98 THR A O 1
ATOM 765 N N . VAL A 1 99 ? 7.141 26.469 0.394 1 82.25 99 VAL A N 1
ATOM 766 C CA . VAL A 1 99 ? 7.402 25.188 -0.249 1 82.25 99 VAL A CA 1
ATOM 767 C C . VAL A 1 99 ? 8.391 25.375 -1.395 1 82.25 99 VAL A C 1
ATOM 769 O O . VAL A 1 99 ? 9.086 24.438 -1.78 1 82.25 99 VAL A O 1
ATOM 772 N N . VAL A 1 100 ? 8.773 26.516 -1.732 1 75 100 VAL A N 1
ATOM 773 C CA . VAL A 1 100 ? 9.641 26.766 -2.881 1 75 100 VAL A CA 1
ATOM 774 C C . VAL A 1 100 ? 11.094 26.484 -2.5 1 75 100 VAL A C 1
ATOM 776 O O . VAL A 1 100 ? 11.578 26.969 -1.481 1 75 100 VAL A O 1
ATOM 779 N N . GLY A 1 101 ? 11.688 25.609 -3.342 1 69.81 101 GLY A N 1
ATOM 780 C CA . GLY A 1 101 ? 13.117 25.391 -3.24 1 69.81 101 GLY A CA 1
ATOM 781 C C . GLY A 1 101 ? 13.492 24.297 -2.264 1 69.81 101 GLY A C 1
ATOM 782 O O . GLY A 1 101 ? 14.672 23.984 -2.088 1 69.81 101 GLY A O 1
ATOM 783 N N . ARG A 1 102 ? 12.57 23.828 -1.428 1 72.25 102 ARG A N 1
ATOM 784 C CA . ARG A 1 102 ? 12.875 22.797 -0.445 1 72.25 102 ARG A CA 1
ATOM 785 C C . ARG A 1 102 ? 12.297 21.453 -0.864 1 72.25 102 ARG A C 1
ATOM 787 O O . ARG A 1 102 ? 11.227 21.391 -1.473 1 72.25 102 ARG A O 1
ATOM 794 N N . THR A 1 103 ? 13.07 20.484 -0.529 1 77 103 THR A N 1
ATOM 795 C CA . THR A 1 103 ? 12.633 19.156 -0.954 1 77 103 THR A CA 1
ATOM 796 C C . THR A 1 103 ? 12.008 18.391 0.21 1 77 103 THR A C 1
ATOM 798 O O . THR A 1 103 ? 11.141 17.547 0.007 1 77 103 THR A O 1
ATOM 801 N N . PHE A 1 104 ? 12.453 18.734 1.441 1 89.19 104 PHE A N 1
ATOM 802 C CA . PHE A 1 104 ? 11.984 18 2.609 1 89.19 104 PHE A CA 1
ATOM 803 C C . PHE A 1 104 ? 11.367 18.938 3.631 1 89.19 104 PHE A C 1
ATOM 805 O O . PHE A 1 104 ? 11.812 20.078 3.779 1 89.19 104 PHE A O 1
ATOM 812 N N . PHE A 1 105 ? 10.398 18.453 4.289 1 94.31 105 PHE A N 1
ATOM 813 C CA . PHE A 1 105 ? 9.727 19.172 5.371 1 94.31 105 PHE A CA 1
ATOM 814 C C . PHE A 1 105 ? 9.539 18.266 6.582 1 94.31 105 PHE A C 1
ATOM 816 O O . PHE A 1 105 ? 9.07 17.125 6.453 1 94.31 105 PHE A O 1
ATOM 823 N N . SER A 1 106 ? 9.961 18.781 7.723 1 95.69 106 SER A N 1
ATOM 824 C CA . SER A 1 106 ? 9.766 18.047 8.961 1 95.69 106 SER A CA 1
ATOM 825 C C . SER A 1 106 ? 8.414 18.375 9.602 1 95.69 106 SER A C 1
ATOM 827 O O . SER A 1 106 ? 8.117 19.547 9.852 1 95.69 106 SER A O 1
ATOM 829 N N . CYS A 1 107 ? 7.695 17.375 9.859 1 97.75 107 CYS A N 1
ATOM 830 C CA . CYS A 1 107 ? 6.391 17.547 10.484 1 97.75 107 CYS A CA 1
ATOM 831 C C . CYS A 1 107 ? 6.238 16.641 11.695 1 97.75 107 CYS A C 1
ATOM 833 O O . CYS A 1 107 ? 6.801 15.539 11.719 1 97.75 107 CYS A O 1
ATOM 835 N N . ALA A 1 108 ? 5.562 17.156 12.711 1 98.31 108 ALA A N 1
ATOM 836 C CA . ALA A 1 108 ? 5.02 16.297 13.758 1 98.31 108 ALA A CA 1
ATOM 837 C C . ALA A 1 108 ? 3.717 15.641 13.305 1 98.31 108 ALA A C 1
ATOM 839 O O . ALA A 1 108 ? 2.877 16.297 12.672 1 98.31 108 ALA A O 1
ATOM 840 N N . VAL A 1 109 ? 3.59 14.367 13.586 1 98.56 109 VAL A N 1
ATOM 841 C CA . VAL A 1 109 ? 2.375 13.672 13.18 1 98.56 109 VAL A CA 1
ATOM 842 C C . VAL A 1 109 ? 1.809 12.891 14.367 1 98.56 109 VAL A C 1
ATOM 844 O O . VAL A 1 109 ? 2.516 12.094 14.984 1 98.56 109 VAL A O 1
ATOM 847 N N . GLN A 1 110 ? 0.555 13.031 14.766 1 98.25 110 GLN A N 1
ATOM 848 C CA . GLN A 1 110 ? -0.244 12.359 15.789 1 98.25 110 GLN A CA 1
ATOM 849 C C . GLN A 1 110 ? 0.321 12.617 17.188 1 98.25 110 GLN A C 1
ATOM 851 O O . GLN A 1 110 ? -0.366 12.406 18.188 1 98.25 110 GLN A O 1
ATOM 856 N N . ASP A 1 111 ? 1.477 13.016 17.266 1 97 111 ASP A N 1
ATOM 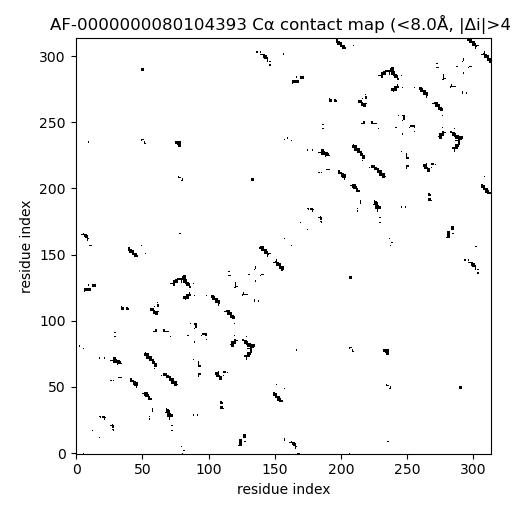857 C CA . ASP A 1 111 ? 2.201 13.359 18.484 1 97 111 ASP A CA 1
ATOM 858 C C . ASP A 1 111 ? 3.203 14.484 18.234 1 97 111 ASP A C 1
ATOM 860 O O . ASP A 1 111 ? 3.99 14.422 17.281 1 97 111 ASP A O 1
ATOM 864 N N . LYS A 1 112 ? 3.184 15.492 19.094 1 96.19 112 LYS A N 1
ATOM 865 C CA . LYS A 1 112 ? 4.016 16.672 18.906 1 96.19 112 LYS A CA 1
ATOM 866 C C . LYS A 1 112 ? 5.5 16.312 18.922 1 96.19 112 LYS A C 1
ATOM 868 O O . LYS A 1 112 ? 6.332 17.047 18.391 1 96.19 112 LYS A O 1
ATOM 873 N N . ASN A 1 113 ? 5.805 15.195 19.531 1 96.12 113 ASN A N 1
ATOM 874 C CA . ASN A 1 113 ? 7.199 14.797 19.672 1 96.12 113 ASN A CA 1
ATOM 875 C C . ASN A 1 113 ? 7.621 13.805 18.594 1 96.12 113 ASN A C 1
ATOM 877 O O . ASN A 1 113 ? 8.773 13.383 18.547 1 96.12 113 ASN A O 1
ATOM 881 N N . THR A 1 114 ? 6.699 13.406 17.75 1 97 114 THR A N 1
ATOM 882 C CA . THR A 1 114 ? 6.988 12.477 16.672 1 97 114 THR A CA 1
ATOM 883 C C . THR A 1 114 ? 7.277 13.227 15.367 1 97 114 THR A C 1
ATOM 885 O O . THR A 1 114 ? 6.414 13.945 14.859 1 97 114 THR A O 1
ATOM 888 N N . ARG A 1 115 ? 8.453 12.984 14.836 1 97.25 115 ARG A N 1
ATOM 889 C CA . ARG A 1 115 ? 8.898 13.695 13.641 1 97.25 115 ARG A CA 1
ATOM 890 C C . ARG A 1 115 ? 8.93 12.766 12.43 1 97.25 115 ARG A C 1
ATOM 892 O O . ARG A 1 115 ? 9.484 11.672 12.5 1 97.25 115 ARG A O 1
ATOM 899 N N . ILE A 1 116 ? 8.344 13.211 11.344 1 97.44 116 ILE A N 1
ATOM 900 C CA . ILE A 1 116 ? 8.516 12.539 10.062 1 97.44 116 ILE A CA 1
ATOM 901 C C . ILE A 1 116 ? 9 13.531 9.016 1 97.44 116 ILE A C 1
ATOM 903 O O . ILE A 1 116 ? 8.867 14.75 9.195 1 97.44 116 ILE A O 1
ATOM 907 N N . GLU A 1 117 ? 9.594 13.016 7.93 1 96.38 117 GLU A N 1
ATOM 908 C CA . GLU A 1 117 ? 10.031 13.82 6.793 1 96.38 117 GLU A CA 1
ATOM 909 C C . GLU A 1 117 ? 9.062 13.68 5.617 1 96.38 117 GLU A C 1
ATOM 911 O O . GLU A 1 117 ? 8.711 12.562 5.227 1 96.38 117 GLU A O 1
ATOM 916 N N . CYS A 1 118 ? 8.664 14.781 5.156 1 96.94 118 CYS A N 1
ATOM 917 C CA . CYS A 1 118 ? 7.727 14.805 4.035 1 96.94 118 CYS A CA 1
ATOM 918 C C . CYS A 1 118 ? 8.352 15.477 2.818 1 96.94 118 CYS A C 1
ATOM 920 O O . CYS A 1 118 ? 9.172 16.391 2.959 1 96.94 118 CYS A O 1
ATOM 922 N N . GLN A 1 119 ? 8 15.016 1.696 1 96.44 119 GLN A N 1
ATOM 923 C CA . GLN A 1 119 ? 8.328 15.656 0.426 1 96.44 119 GLN A CA 1
ATOM 924 C C . GLN A 1 119 ? 7.086 16.234 -0.233 1 96.44 119 GLN A C 1
ATOM 926 O O . GLN A 1 119 ? 5.961 15.922 0.163 1 96.44 119 GLN A O 1
ATOM 931 N N . VAL A 1 120 ? 7.328 17.141 -1.199 1 96.25 120 VAL A N 1
ATOM 932 C CA . VAL A 1 120 ? 6.199 17.75 -1.891 1 96.25 120 VAL A CA 1
ATOM 933 C C . VAL A 1 120 ? 5.652 16.797 -2.943 1 96.25 120 VAL A C 1
ATOM 935 O O . VAL A 1 120 ? 6.41 16.234 -3.742 1 96.25 120 VAL A O 1
ATOM 938 N N . SER A 1 121 ? 4.301 16.562 -2.885 1 95.75 121 SER A N 1
ATOM 939 C CA . SER A 1 121 ? 3.672 15.789 -3.943 1 95.75 121 SER A CA 1
ATOM 940 C C . SER A 1 121 ? 3.955 16.391 -5.316 1 95.75 121 SER A C 1
ATOM 942 O O . SER A 1 121 ? 4.055 17.609 -5.457 1 95.75 121 SER A O 1
ATOM 944 N N . LYS A 1 122 ? 4.004 15.523 -6.344 1 94 122 LYS A N 1
ATOM 945 C CA . LYS A 1 122 ? 4.406 15.977 -7.672 1 94 122 LYS A CA 1
ATOM 946 C C . LYS A 1 122 ? 3.816 15.086 -8.758 1 94 122 LYS A C 1
ATOM 948 O O . LYS A 1 122 ? 3.225 14.047 -8.461 1 94 122 LYS A O 1
ATOM 953 N N . GLY A 1 123 ? 3.969 15.625 -9.922 1 93.75 123 GLY A N 1
ATOM 954 C CA . GLY A 1 123 ? 3.629 14.797 -11.07 1 93.75 123 GLY A CA 1
ATOM 955 C C . GLY A 1 123 ? 2.211 14.258 -11.023 1 93.75 123 GLY A C 1
ATOM 956 O O . GLY A 1 123 ? 1.259 15.023 -10.844 1 93.75 123 GLY A O 1
ATOM 957 N N . ASN A 1 124 ? 2.07 12.93 -11.156 1 95.19 124 ASN A N 1
ATOM 958 C CA . ASN A 1 124 ? 0.778 12.266 -11.281 1 95.19 124 ASN A CA 1
ATOM 959 C C . ASN A 1 124 ? 0.05 12.195 -9.945 1 95.19 124 ASN A C 1
ATOM 961 O O . ASN A 1 124 ? -1.109 11.781 -9.883 1 95.19 124 ASN A O 1
ATOM 965 N N . PHE A 1 125 ? 0.74 12.586 -8.891 1 96.25 125 PHE A N 1
ATOM 966 C CA . PHE A 1 125 ? 0.09 12.562 -7.59 1 96.25 125 PHE A CA 1
ATOM 967 C C . PHE A 1 125 ? 0.227 13.914 -6.898 1 96.25 125 PHE A C 1
ATOM 969 O O . PHE A 1 125 ? 0.288 13.984 -5.668 1 96.25 125 PHE A O 1
ATOM 976 N N . GLU A 1 126 ? 0.306 15.039 -7.621 1 95.94 126 GLU A N 1
ATOM 977 C CA . GLU A 1 126 ? 0.547 16.391 -7.113 1 95.94 126 GLU A CA 1
ATOM 978 C C . GLU A 1 126 ? -0.578 16.844 -6.184 1 95.94 126 GLU A C 1
ATOM 980 O O . GLU A 1 126 ? -0.381 17.719 -5.34 1 95.94 126 GLU A O 1
ATOM 985 N N . ASN A 1 127 ? -1.728 16.203 -6.23 1 96.44 127 ASN A N 1
ATOM 986 C CA . ASN A 1 127 ? -2.879 16.641 -5.445 1 96.44 127 ASN A CA 1
ATOM 987 C C . ASN A 1 127 ? -3.254 15.602 -4.383 1 96.44 127 ASN A C 1
ATOM 989 O O . ASN A 1 127 ? -4.379 15.602 -3.885 1 96.44 127 ASN A O 1
ATOM 993 N N . VAL A 1 128 ? -2.387 14.711 -4.062 1 97.44 128 VAL A N 1
ATOM 994 C CA . VAL A 1 128 ? -2.643 13.641 -3.102 1 97.44 128 VAL A CA 1
ATOM 995 C C . VAL A 1 128 ? -1.619 13.703 -1.971 1 97.44 128 VAL A C 1
ATOM 997 O O . VAL A 1 128 ? -0.418 13.836 -2.219 1 97.44 128 VAL A O 1
ATOM 1000 N N . ASN A 1 129 ? -2.043 13.727 -0.717 1 98.25 129 ASN A N 1
ATOM 1001 C CA . ASN A 1 129 ? -1.171 13.469 0.423 1 98.25 129 ASN A CA 1
ATOM 1002 C C . ASN A 1 129 ? -0.943 11.977 0.629 1 98.25 129 ASN A C 1
ATOM 1004 O O . ASN A 1 129 ? -1.898 11.219 0.803 1 98.25 129 ASN A O 1
ATOM 1008 N N . ILE A 1 130 ? 0.307 11.547 0.616 1 98.5 130 ILE A N 1
ATOM 1009 C CA . ILE A 1 130 ? 0.621 10.133 0.711 1 98.5 130 ILE A CA 1
ATOM 1010 C C . ILE A 1 130 ? 1.382 9.852 2.006 1 98.5 130 ILE A C 1
ATOM 1012 O O . ILE A 1 130 ? 2.34 10.555 2.332 1 98.5 130 ILE A O 1
ATOM 1016 N N . LEU A 1 131 ? 0.861 8.984 2.82 1 98.69 131 LEU A N 1
ATOM 1017 C CA . LEU A 1 131 ? 1.649 8.359 3.881 1 98.69 131 LEU A CA 1
ATOM 1018 C C . LEU A 1 131 ? 2.389 7.133 3.361 1 98.69 131 LEU A C 1
ATOM 1020 O O . LEU A 1 131 ? 1.768 6.109 3.072 1 98.69 131 LEU A O 1
ATOM 1024 N N . GLY A 1 132 ? 3.68 7.18 3.252 1 98.31 132 GLY A N 1
ATOM 1025 C CA . GLY A 1 132 ? 4.48 6.141 2.625 1 98.31 132 GLY A CA 1
ATOM 1026 C C . GLY A 1 132 ? 5.152 5.219 3.625 1 98.31 132 GLY A C 1
ATOM 1027 O O . GLY A 1 132 ? 4.93 5.336 4.832 1 98.31 132 GLY A O 1
ATOM 1028 N N . MET A 1 133 ? 5.992 4.344 3.1 1 98.06 133 MET A N 1
ATOM 1029 C CA . MET A 1 133 ? 6.633 3.293 3.889 1 98.06 133 MET A CA 1
ATOM 1030 C C . MET A 1 133 ? 7.625 3.887 4.883 1 98.06 133 MET A C 1
ATOM 1032 O O . MET A 1 133 ? 7.832 3.332 5.965 1 98.06 133 MET A O 1
ATOM 1036 N N . ASP A 1 134 ? 8.242 4.988 4.496 1 97.25 134 ASP A N 1
ATOM 1037 C CA . ASP A 1 134 ? 9.18 5.629 5.414 1 97.25 134 ASP A CA 1
ATOM 1038 C C . ASP A 1 134 ? 8.492 5.992 6.73 1 97.25 134 ASP A C 1
ATOM 1040 O O . ASP A 1 134 ? 9 5.676 7.809 1 97.25 134 ASP A O 1
ATOM 1044 N N . SER A 1 135 ? 7.348 6.555 6.641 1 97.81 135 SER A N 1
ATOM 1045 C CA . SER A 1 135 ? 6.617 6.945 7.844 1 97.81 135 SER A CA 1
ATOM 1046 C C . SER A 1 135 ? 5.996 5.734 8.531 1 97.81 135 SER A C 1
ATOM 1048 O O . SER A 1 135 ? 5.953 5.668 9.758 1 97.81 135 SER A O 1
ATOM 1050 N N . LEU A 1 136 ? 5.477 4.781 7.762 1 98.25 136 LEU A N 1
ATOM 1051 C CA . LEU A 1 136 ? 4.953 3.568 8.375 1 98.25 136 LEU A CA 1
ATOM 1052 C C . LEU A 1 136 ? 6.02 2.885 9.227 1 98.25 136 LEU A C 1
ATOM 1054 O O . LEU A 1 136 ? 5.73 2.418 10.328 1 98.25 136 LEU A O 1
ATOM 1058 N N . ARG A 1 137 ? 7.18 2.842 8.695 1 97.38 137 ARG A N 1
ATOM 1059 C CA . ARG A 1 137 ? 8.281 2.229 9.422 1 97.38 137 ARG A CA 1
ATOM 1060 C C . ARG A 1 137 ? 8.641 3.041 10.656 1 97.38 137 ARG A C 1
ATOM 1062 O O . ARG A 1 137 ? 8.734 2.496 11.758 1 97.38 137 ARG A O 1
ATOM 1069 N N . GLN A 1 138 ? 8.852 4.32 10.43 1 96.44 138 GLN A N 1
ATOM 1070 C CA . GLN A 1 138 ? 9.242 5.195 11.531 1 96.44 138 GLN A CA 1
ATOM 1071 C C . GLN A 1 138 ? 8.234 5.133 12.672 1 96.44 138 GLN A C 1
ATOM 1073 O O . GLN A 1 138 ? 8.609 5.172 13.852 1 96.44 138 GLN A O 1
ATOM 1078 N N . LEU A 1 139 ? 6.98 5.047 12.359 1 97.38 139 LEU A N 1
ATOM 1079 C CA . LEU A 1 139 ? 5.902 5.059 13.336 1 97.38 139 LEU A CA 1
ATOM 1080 C C . LEU A 1 139 ? 5.539 3.643 13.766 1 97.38 139 LEU A C 1
ATOM 1082 O O . LEU A 1 139 ? 4.68 3.451 14.633 1 97.38 139 LEU A O 1
ATOM 1086 N N . GLU A 1 140 ? 6.125 2.668 13.125 1 97.25 140 GLU A N 1
ATOM 1087 C CA . GLU A 1 140 ? 5.91 1.249 13.398 1 97.25 140 GLU A CA 1
ATOM 1088 C C . GLU A 1 140 ? 4.43 0.889 13.312 1 97.25 140 GLU A C 1
ATOM 1090 O O . GLU A 1 140 ? 3.865 0.314 14.242 1 97.25 140 GLU A O 1
ATOM 1095 N N . LEU A 1 141 ? 3.867 1.159 12.219 1 98.06 141 LEU A N 1
ATOM 1096 C CA . LEU A 1 141 ? 2.428 0.999 12.031 1 98.06 141 LEU A CA 1
ATOM 1097 C C . LEU A 1 141 ? 2.117 -0.275 11.258 1 98.06 141 LEU A C 1
ATOM 1099 O O . LEU A 1 141 ? 2.887 -0.676 10.383 1 98.06 141 LEU A O 1
ATOM 1103 N N . SER A 1 142 ? 1.021 -0.868 11.594 1 98.06 142 SER A N 1
ATOM 1104 C CA . SER A 1 142 ? 0.387 -1.957 10.859 1 98.06 142 SER A CA 1
ATOM 1105 C C . SER A 1 142 ? -1.015 -1.57 10.398 1 98.06 142 SER A C 1
ATOM 1107 O O . SER A 1 142 ? -1.586 -0.592 10.883 1 98.06 142 SER A O 1
ATOM 1109 N N . LEU A 1 143 ? -1.482 -2.291 9.414 1 97.94 143 LEU A N 1
ATOM 1110 C CA . LEU A 1 143 ? -2.805 -2.045 8.844 1 97.94 143 LEU A CA 1
ATOM 1111 C C . LEU A 1 143 ? -3.775 -3.158 9.227 1 97.94 143 LEU A C 1
ATOM 1113 O O . LEU A 1 143 ? -3.602 -4.309 8.812 1 97.94 143 LEU A O 1
ATOM 1117 N N . ASN A 1 144 ? -4.684 -2.803 10.047 1 97.81 144 ASN A N 1
ATOM 1118 C CA . ASN A 1 144 ? -5.805 -3.689 10.352 1 97.81 144 ASN A CA 1
ATOM 1119 C C . ASN A 1 144 ? -7.062 -3.283 9.586 1 97.81 144 ASN A C 1
ATOM 1121 O O . ASN A 1 144 ? -7.695 -2.275 9.906 1 97.81 144 ASN A O 1
ATOM 1125 N N . ILE A 1 145 ? -7.504 -4.105 8.625 1 97.88 145 ILE A N 1
ATOM 1126 C CA . ILE A 1 145 ? -8.562 -3.695 7.719 1 97.88 145 ILE A CA 1
ATOM 1127 C C . ILE A 1 145 ? -9.844 -4.465 8.031 1 97.88 145 ILE A C 1
ATOM 1129 O O . ILE A 1 145 ? -9.828 -5.695 8.125 1 97.88 145 ILE A O 1
ATOM 1133 N N . ASN A 1 146 ? -10.836 -3.787 8.312 1 97.5 146 ASN A N 1
ATOM 1134 C CA . ASN A 1 146 ? -12.188 -4.324 8.414 1 97.5 146 ASN A CA 1
ATOM 1135 C C . ASN A 1 146 ? -12.938 -4.211 7.09 1 97.5 146 ASN A C 1
ATOM 1137 O O . ASN A 1 146 ? -13.648 -3.23 6.855 1 97.5 146 ASN A O 1
ATOM 1141 N N . TRP A 1 147 ? -12.898 -5.203 6.285 1 97.19 147 TRP A N 1
ATOM 1142 C CA . TRP A 1 147 ? -13.406 -5.184 4.918 1 97.19 147 TRP A CA 1
ATOM 1143 C C . TRP A 1 147 ? -14.93 -5.082 4.902 1 97.19 147 TRP A C 1
ATOM 1145 O O . TRP A 1 147 ? -15.508 -4.434 4.023 1 97.19 147 TRP A O 1
ATOM 1155 N N . GLN A 1 148 ? -15.57 -5.652 5.824 1 95 148 GLN A N 1
ATOM 1156 C CA . GLN A 1 148 ? -17.031 -5.602 5.887 1 95 148 GLN A CA 1
ATOM 1157 C C . GLN A 1 148 ? -17.516 -4.191 6.203 1 95 148 GLN A C 1
ATOM 1159 O O . GLN A 1 148 ? -18.516 -3.738 5.652 1 95 148 GLN A O 1
ATOM 1164 N N . GLY A 1 149 ? -16.797 -3.488 7.035 1 95.5 149 GLY A N 1
ATOM 1165 C CA . GLY A 1 149 ? -17.188 -2.146 7.434 1 95.5 149 GLY A CA 1
ATOM 1166 C C . GLY A 1 149 ? -16.578 -1.062 6.566 1 95.5 149 GLY A C 1
ATOM 1167 O O . GLY A 1 149 ? -16.891 0.121 6.742 1 95.5 149 GLY A O 1
ATOM 1168 N N . SER A 1 150 ? -15.727 -1.489 5.602 1 96.94 150 SER A N 1
ATOM 1169 C CA . SER A 1 150 ? -15.016 -0.56 4.73 1 96.94 150 SER A CA 1
ATOM 1170 C C . SER A 1 150 ? -14.227 0.461 5.543 1 96.94 150 SER A C 1
ATOM 1172 O O . SER A 1 150 ? -14.281 1.661 5.266 1 96.94 150 SER A O 1
ATOM 1174 N N . ARG A 1 151 ? -13.617 -0.056 6.551 1 98.19 151 ARG A N 1
ATOM 1175 C CA . ARG A 1 151 ? -12.789 0.752 7.445 1 98.19 151 ARG A CA 1
ATOM 1176 C C . ARG A 1 151 ? -11.469 0.06 7.742 1 98.19 151 ARG A C 1
ATOM 1178 O O . ARG A 1 151 ? -11.289 -1.113 7.41 1 98.19 151 ARG A O 1
ATOM 1185 N N . PHE A 1 152 ? -10.547 0.827 8.211 1 98.38 152 PHE A N 1
ATOM 1186 C CA . PHE A 1 152 ? -9.297 0.237 8.672 1 98.38 152 PHE A CA 1
ATOM 1187 C C . PHE A 1 152 ? -8.703 1.051 9.812 1 98.38 152 PHE A C 1
ATOM 1189 O O . PHE A 1 152 ? -9.188 2.143 10.125 1 98.38 152 PHE A O 1
ATOM 1196 N N . GLU A 1 153 ? -7.742 0.435 10.469 1 98.31 153 GLU A N 1
ATOM 1197 C CA . GLU A 1 153 ? -7.016 1.09 11.547 1 98.31 153 GLU A CA 1
ATOM 1198 C C . GLU A 1 153 ? -5.508 1.012 11.32 1 98.31 153 GLU A C 1
ATOM 1200 O O . GLU A 1 153 ? -4.992 -0.017 10.883 1 98.31 153 GLU A O 1
ATOM 1205 N N . LEU A 1 154 ? -4.891 2.139 11.477 1 98.31 154 LEU A N 1
ATOM 1206 C CA . LEU A 1 154 ? -3.449 2.131 11.695 1 98.31 154 LEU A CA 1
ATOM 1207 C C . LEU A 1 154 ? -3.121 1.852 13.156 1 98.31 154 LEU A C 1
ATOM 1209 O O . LEU A 1 154 ? -3.525 2.609 14.047 1 98.31 154 LEU A O 1
ATOM 1213 N N . ILE A 1 155 ? -2.379 0.768 13.336 1 97.81 155 ILE A N 1
ATOM 1214 C CA . ILE A 1 155 ? -2.07 0.353 14.695 1 97.81 155 ILE A CA 1
ATOM 1215 C C . ILE A 1 155 ? -0.556 0.317 14.891 1 97.81 155 ILE A C 1
ATOM 1217 O O . ILE A 1 155 ? 0.183 -0.112 14.008 1 97.81 155 ILE A O 1
ATOM 1221 N N . ARG A 1 156 ? -0.169 0.781 16.094 1 94.19 156 ARG A N 1
ATOM 1222 C CA . ARG A 1 156 ? 1.25 0.728 16.438 1 94.19 156 ARG A CA 1
ATOM 1223 C C . ARG A 1 156 ? 1.591 -0.569 17.156 1 94.19 156 ARG A C 1
ATOM 1225 O O . ARG A 1 156 ? 0.888 -0.969 18.094 1 94.19 156 ARG A O 1
ATOM 1232 N N . ASN A 1 157 ? 2.594 -1.336 16.594 1 81.38 157 ASN A N 1
ATOM 1233 C CA . ASN A 1 157 ? 3.02 -2.598 17.188 1 81.38 157 ASN A CA 1
ATOM 1234 C C . ASN A 1 157 ? 4.031 -2.375 18.312 1 81.38 157 ASN A C 1
ATOM 1236 O O . ASN A 1 157 ? 4.836 -1.44 18.25 1 81.38 157 ASN A O 1
ATOM 1240 N N . MET B 1 1 ? -11.125 3.539 -11.68 1 85.81 1 MET B N 1
ATOM 1241 C CA . MET B 1 1 ? -9.961 3.723 -12.539 1 85.81 1 MET B CA 1
ATOM 1242 C C . MET B 1 1 ? -9.836 2.576 -13.539 1 85.81 1 MET B C 1
ATOM 1244 O O . MET B 1 1 ? -10.031 1.413 -13.18 1 85.81 1 MET B O 1
ATOM 1248 N N . SER B 1 2 ? -9.648 2.967 -14.734 1 91 2 SER B N 1
ATOM 1249 C CA . SER B 1 2 ? -9.398 1.938 -15.734 1 91 2 SER B CA 1
ATOM 1250 C C . SER B 1 2 ? -7.969 1.41 -15.633 1 91 2 SER B C 1
ATOM 1252 O O . SER B 1 2 ? -7.059 2.139 -15.234 1 91 2 SER B O 1
ATOM 1254 N N . TYR B 1 3 ? -7.773 0.14 -15.922 1 92.88 3 TYR B N 1
ATOM 1255 C CA . TYR B 1 3 ? -6.449 -0.477 -15.891 1 92.88 3 TYR B CA 1
ATOM 1256 C C . TYR B 1 3 ? -5.473 0.274 -16.781 1 92.88 3 TYR B C 1
ATOM 1258 O O . TYR B 1 3 ? -4.289 0.39 -16.469 1 92.88 3 TYR B O 1
ATOM 1266 N N . LYS B 1 4 ? -5.988 0.82 -17.859 1 91.19 4 LYS B N 1
ATOM 1267 C CA . LYS B 1 4 ? -5.148 1.554 -18.797 1 91.19 4 LYS B CA 1
ATOM 1268 C C . LYS B 1 4 ? -4.559 2.803 -18.156 1 91.19 4 LYS B C 1
ATOM 1270 O O . LYS B 1 4 ? -3.482 3.26 -18.547 1 91.19 4 LYS B O 1
ATOM 1275 N N . GLU B 1 5 ? -5.156 3.289 -17.156 1 91.81 5 GLU B N 1
ATOM 1276 C CA . GLU B 1 5 ? -4.734 4.535 -16.516 1 91.81 5 GLU B CA 1
ATOM 1277 C C . GLU B 1 5 ? -3.854 4.266 -15.305 1 91.81 5 GLU B C 1
ATOM 1279 O O . GLU B 1 5 ? -3.287 5.195 -14.719 1 91.81 5 GLU B O 1
ATOM 1284 N N . PHE B 1 6 ? -3.789 3.023 -14.922 1 93.62 6 PHE B N 1
ATOM 1285 C CA . PHE B 1 6 ? -2.982 2.68 -13.758 1 93.62 6 PHE B CA 1
ATOM 1286 C C . PHE B 1 6 ? -1.508 2.58 -14.133 1 93.62 6 PHE B C 1
ATOM 1288 O O . PHE B 1 6 ? -1.159 1.971 -15.141 1 93.62 6 PHE B O 1
ATOM 1295 N N . ASP B 1 7 ? -0.665 3.262 -13.312 1 95.75 7 ASP B N 1
ATOM 1296 C CA . ASP B 1 7 ? 0.78 3.146 -13.477 1 95.75 7 ASP B CA 1
ATOM 1297 C C . ASP B 1 7 ? 1.513 3.484 -12.18 1 95.75 7 ASP B C 1
ATOM 1299 O O . ASP B 1 7 ? 1.117 4.402 -11.461 1 95.75 7 ASP B O 1
ATOM 1303 N N . ILE B 1 8 ? 2.467 2.699 -11.891 1 96.19 8 ILE B N 1
ATOM 1304 C CA . ILE B 1 8 ? 3.299 2.92 -10.711 1 96.19 8 ILE B CA 1
ATOM 1305 C C . ILE B 1 8 ? 4.754 2.604 -11.039 1 96.19 8 ILE B C 1
ATOM 1307 O O . ILE B 1 8 ? 5.047 1.589 -11.68 1 96.19 8 ILE B O 1
ATOM 1311 N N . LYS B 1 9 ? 5.66 3.496 -10.664 1 96 9 LYS B N 1
ATOM 1312 C CA . LYS B 1 9 ? 7.082 3.299 -10.93 1 96 9 LYS B CA 1
ATOM 1313 C C . LYS B 1 9 ? 7.754 2.533 -9.797 1 96 9 LYS B C 1
ATOM 1315 O O . LYS B 1 9 ? 7.855 3.035 -8.672 1 96 9 LYS B O 1
ATOM 1320 N N . ILE B 1 10 ? 8.094 1.306 -10.062 1 95.25 10 ILE B N 1
ATOM 1321 C CA . ILE B 1 10 ? 8.812 0.445 -9.133 1 95.25 10 ILE B CA 1
ATOM 1322 C C . ILE B 1 10 ? 10.117 -0.026 -9.766 1 95.25 10 ILE B C 1
ATOM 1324 O O . ILE B 1 10 ? 10.242 -1.188 -10.164 1 95.25 10 ILE B O 1
ATOM 1328 N N . PRO B 1 11 ? 11.133 0.78 -9.766 1 94.06 11 PRO B N 1
ATOM 1329 C CA . PRO B 1 11 ? 12.352 0.455 -10.508 1 94.06 11 PRO B CA 1
ATOM 1330 C C . PRO B 1 11 ? 13.281 -0.489 -9.742 1 94.06 11 PRO B C 1
ATOM 1332 O O . PRO B 1 11 ? 14.234 -1.025 -10.32 1 94.06 11 PRO B O 1
ATOM 1335 N N . ASP B 1 12 ? 13.031 -0.635 -8.508 1 94.31 12 ASP B N 1
ATOM 1336 C CA . ASP B 1 12 ? 13.969 -1.367 -7.66 1 94.31 12 ASP B CA 1
ATOM 1337 C C . ASP B 1 12 ? 13.578 -2.838 -7.551 1 94.31 12 ASP B C 1
ATOM 1339 O O . ASP B 1 12 ? 14.258 -3.621 -6.883 1 94.31 12 ASP B O 1
ATOM 1343 N N . ILE B 1 13 ? 12.477 -3.266 -8.164 1 95.62 13 ILE B N 1
ATOM 1344 C CA . ILE B 1 13 ? 12.047 -4.656 -8.227 1 95.62 13 ILE B CA 1
ATOM 1345 C C . ILE B 1 13 ? 11.953 -5.105 -9.68 1 95.62 13 ILE B C 1
ATOM 1347 O O . ILE B 1 13 ? 11.281 -4.461 -10.492 1 95.62 13 ILE B O 1
ATOM 1351 N N . ASN B 1 14 ? 12.625 -6.082 -9.992 1 94 14 ASN B N 1
ATOM 1352 C CA . ASN B 1 14 ? 12.578 -6.703 -11.312 1 94 14 ASN B CA 1
ATOM 1353 C C . ASN B 1 14 ? 12.727 -8.219 -11.227 1 94 14 ASN B C 1
ATOM 1355 O O . ASN B 1 14 ? 12.727 -8.789 -10.133 1 94 14 ASN B O 1
ATOM 1359 N N . GLU B 1 15 ? 12.781 -8.859 -12.367 1 93.69 15 GLU B N 1
ATOM 1360 C CA . GLU B 1 15 ? 12.82 -10.312 -12.414 1 93.69 15 GLU B CA 1
ATOM 1361 C C . GLU B 1 15 ? 14.023 -10.859 -11.656 1 93.69 15 GLU B C 1
ATOM 1363 O O . GLU B 1 15 ? 13.914 -11.852 -10.938 1 93.69 15 GLU B O 1
ATOM 1368 N N . THR B 1 16 ? 15.141 -10.242 -11.859 1 95.62 16 THR B N 1
ATOM 1369 C CA . THR B 1 16 ? 16.359 -10.664 -11.195 1 95.62 16 THR B CA 1
ATOM 1370 C C . THR B 1 16 ? 16.219 -10.57 -9.68 1 95.62 16 THR B C 1
ATOM 1372 O O . THR B 1 16 ? 16.625 -11.477 -8.945 1 95.62 16 THR B O 1
ATOM 1375 N N . LYS B 1 17 ? 15.656 -9.516 -9.203 1 96.31 17 LYS B N 1
ATOM 1376 C CA . LYS B 1 17 ? 15.453 -9.328 -7.773 1 96.31 17 LYS B CA 1
ATOM 1377 C C . LYS B 1 17 ? 14.484 -10.359 -7.215 1 96.31 17 LYS B C 1
ATOM 1379 O O . LYS B 1 17 ? 14.641 -10.82 -6.082 1 96.31 17 LYS B O 1
ATOM 1384 N N . LEU B 1 18 ? 13.461 -10.727 -7.988 1 96.81 18 LEU B N 1
ATOM 1385 C CA . LEU B 1 18 ? 12.531 -11.766 -7.555 1 96.81 18 LEU B CA 1
ATOM 1386 C C . LEU B 1 18 ? 13.258 -13.094 -7.344 1 96.81 18 LEU B C 1
ATOM 1388 O O . LEU B 1 18 ? 12.992 -13.797 -6.367 1 96.81 18 LEU B O 1
ATOM 1392 N N . GLU B 1 19 ? 14.148 -13.406 -8.234 1 96.12 19 GLU B N 1
ATOM 1393 C CA . GLU B 1 19 ? 14.945 -14.625 -8.109 1 96.12 19 GLU B CA 1
ATOM 1394 C C . GLU B 1 19 ? 15.844 -14.57 -6.875 1 96.12 19 GLU B C 1
ATOM 1396 O O . GLU B 1 19 ? 15.945 -15.547 -6.129 1 96.12 19 GLU B O 1
ATOM 1401 N N . GLU B 1 20 ? 16.484 -13.445 -6.699 1 97.38 20 GLU B N 1
ATOM 1402 C CA . GLU B 1 20 ? 17.359 -13.266 -5.551 1 97.38 20 GLU B CA 1
ATOM 1403 C C . GLU B 1 20 ? 16.609 -13.414 -4.238 1 97.38 20 GLU B C 1
ATOM 1405 O O . GLU B 1 20 ? 17.094 -14.047 -3.301 1 97.38 20 GLU B O 1
ATOM 1410 N N . ILE B 1 21 ? 15.414 -12.812 -4.168 1 97.75 21 ILE B N 1
ATOM 1411 C CA . ILE B 1 21 ? 14.578 -12.922 -2.979 1 97.75 21 ILE B CA 1
ATOM 1412 C C . ILE B 1 21 ? 14.211 -14.383 -2.738 1 97.75 21 ILE B C 1
ATOM 1414 O O . ILE B 1 21 ? 14.297 -14.875 -1.611 1 97.75 21 ILE B O 1
ATOM 1418 N N . GLY B 1 22 ? 13.797 -15.062 -3.799 1 98 22 GLY B N 1
ATOM 1419 C CA . GLY B 1 22 ? 13.438 -16.469 -3.697 1 98 22 GLY B CA 1
ATOM 1420 C C . GLY B 1 22 ? 14.562 -17.328 -3.141 1 98 22 GLY B C 1
ATOM 1421 O O . GLY B 1 22 ? 14.328 -18.172 -2.279 1 98 22 GLY B O 1
ATOM 1422 N N . ILE B 1 23 ? 15.758 -17.109 -3.627 1 97.06 23 ILE B N 1
ATOM 1423 C CA . ILE B 1 23 ? 16.922 -17.859 -3.176 1 97.06 23 ILE B CA 1
ATOM 1424 C C . ILE B 1 23 ? 17.203 -17.547 -1.705 1 97.06 23 ILE B C 1
ATOM 1426 O O . ILE B 1 23 ? 17.375 -18.453 -0.894 1 97.06 23 ILE B O 1
ATOM 1430 N N . ALA B 1 24 ? 17.234 -16.328 -1.337 1 97.38 24 ALA B N 1
ATOM 1431 C CA . ALA B 1 24 ? 17.547 -15.883 0.019 1 97.38 24 ALA B CA 1
ATOM 1432 C C . ALA B 1 24 ? 16.531 -16.438 1.024 1 97.38 24 ALA B C 1
ATOM 1434 O O . ALA B 1 24 ? 16.891 -16.734 2.168 1 97.38 24 ALA B O 1
ATOM 1435 N N . GLU B 1 25 ? 15.312 -16.594 0.632 1 97.75 25 GLU B N 1
ATOM 1436 C CA . GLU B 1 25 ? 14.242 -16.984 1.542 1 97.75 25 GLU B CA 1
ATOM 1437 C C . GLU B 1 25 ? 13.898 -18.469 1.399 1 97.75 25 GLU B C 1
ATOM 1439 O O . GLU B 1 25 ? 12.969 -18.953 2.041 1 97.75 25 GLU B O 1
ATOM 1444 N N . ASP B 1 26 ? 14.586 -19.172 0.541 1 97.38 26 ASP B N 1
ATOM 1445 C CA . ASP B 1 26 ? 14.453 -20.609 0.301 1 97.38 26 ASP B CA 1
ATOM 1446 C C . ASP B 1 26 ? 13.07 -20.953 -0.265 1 97.38 26 ASP B C 1
ATOM 1448 O O . ASP B 1 26 ? 12.492 -21.984 0.066 1 97.38 26 ASP B O 1
ATOM 1452 N N . VAL B 1 27 ? 12.398 -20.031 -0.883 1 98.06 27 VAL B N 1
ATOM 1453 C CA . VAL B 1 27 ? 11.195 -20.188 -1.692 1 98.06 27 VAL B CA 1
ATOM 1454 C C . VAL B 1 27 ? 11.414 -19.594 -3.078 1 98.06 27 VAL B C 1
ATOM 1456 O O . VAL B 1 27 ? 11.133 -18.406 -3.301 1 98.06 27 VAL B O 1
ATOM 1459 N N . GLY B 1 28 ? 11.859 -20.375 -3.984 1 97.88 28 GLY B N 1
ATOM 1460 C CA . GLY B 1 28 ? 12.203 -19.891 -5.312 1 97.88 28 GLY B CA 1
ATOM 1461 C C . GLY B 1 28 ? 11.016 -19.297 -6.059 1 97.88 28 GLY B C 1
ATOM 1462 O O . GLY B 1 28 ? 9.93 -19.875 -6.059 1 97.88 28 GLY B O 1
ATOM 1463 N N . HIS B 1 29 ? 11.203 -18.125 -6.668 1 98 29 HIS B N 1
ATOM 1464 C CA . HIS B 1 29 ? 10.188 -17.594 -7.57 1 98 29 HIS B CA 1
ATOM 1465 C C . HIS B 1 29 ? 9.938 -18.531 -8.742 1 98 29 HIS B C 1
ATOM 1467 O O . HIS B 1 29 ? 10.883 -19.031 -9.367 1 98 29 HIS B O 1
ATOM 1473 N N . LEU B 1 30 ? 8.672 -18.859 -8.969 1 98 30 LEU B N 1
ATOM 1474 C CA . LEU B 1 30 ? 8.188 -19.75 -10.016 1 98 30 LEU B CA 1
ATOM 1475 C C . LEU B 1 30 ? 8.672 -21.172 -9.789 1 98 30 LEU B C 1
ATOM 1477 O O . LEU B 1 30 ? 8.727 -21.969 -10.727 1 98 30 LEU B O 1
ATOM 1481 N N . SER B 1 31 ? 9.094 -21.531 -8.586 1 98.25 31 SER B N 1
ATOM 1482 C CA . SER B 1 31 ? 9.359 -22.922 -8.211 1 98.25 31 SER B CA 1
ATOM 1483 C C . SER B 1 31 ? 8.07 -23.672 -7.941 1 98.25 31 SER B C 1
ATOM 1485 O O . SER B 1 31 ? 7.027 -23.078 -7.691 1 98.25 31 SER B O 1
ATOM 1487 N N . PRO B 1 32 ? 8.148 -24.984 -8.078 1 98.19 32 PRO B N 1
ATOM 1488 C CA . PRO B 1 32 ? 6.953 -25.766 -7.727 1 98.19 32 PRO B CA 1
ATOM 1489 C C . PRO B 1 32 ? 6.488 -25.516 -6.293 1 98.19 32 PRO B C 1
ATOM 1491 O O . PRO B 1 32 ? 7.312 -25.391 -5.387 1 98.19 32 PRO B O 1
ATOM 1494 N N . GLY B 1 33 ? 5.133 -25.328 -6.195 1 97.5 33 GLY B N 1
ATOM 1495 C CA . GLY B 1 33 ? 4.551 -25.109 -4.879 1 97.5 33 GLY B CA 1
ATOM 1496 C C . GLY B 1 33 ? 3.393 -26.047 -4.578 1 97.5 33 GLY B C 1
ATOM 1497 O O . GLY B 1 33 ? 3.082 -26.938 -5.375 1 97.5 33 GLY B O 1
ATOM 1498 N N . THR B 1 34 ? 2.93 -26 -3.311 1 97.5 34 THR B N 1
ATOM 1499 C CA . THR B 1 34 ? 1.707 -26.656 -2.863 1 97.5 34 THR B CA 1
ATOM 1500 C C . THR B 1 34 ? 0.808 -25.672 -2.115 1 97.5 34 THR B C 1
ATOM 1502 O O . THR B 1 34 ? 1.296 -24.75 -1.453 1 97.5 34 THR B O 1
ATOM 1505 N N . PHE B 1 35 ? -0.495 -25.906 -2.252 1 97.75 35 PHE B N 1
ATOM 1506 C CA . PHE B 1 35 ? -1.421 -25.062 -1.505 1 97.75 35 PHE B CA 1
ATOM 1507 C C . PHE B 1 35 ? -1.31 -25.328 -0.009 1 97.75 35 PHE B C 1
ATOM 1509 O O . PHE B 1 35 ? -1.487 -26.469 0.44 1 97.75 35 PHE B O 1
ATOM 1516 N N . PRO B 1 36 ? -1.067 -24.297 0.694 1 96.94 36 PRO B N 1
ATOM 1517 C CA . PRO B 1 36 ? -0.928 -24.469 2.143 1 96.94 36 PRO B CA 1
ATOM 1518 C C . PRO B 1 36 ? -2.271 -24.656 2.846 1 96.94 36 PRO B C 1
ATOM 1520 O O . PRO B 1 36 ? -3.299 -24.188 2.354 1 96.94 36 PRO B O 1
ATOM 1523 N N . VAL B 1 37 ? -2.219 -25.391 4.055 1 95.94 37 VAL B N 1
ATOM 1524 C CA . VAL B 1 37 ? -3.354 -25.5 4.965 1 95.94 37 VAL B CA 1
ATOM 1525 C C . VAL B 1 37 ? -2.91 -25.172 6.387 1 95.94 37 VAL B C 1
ATOM 1527 O O . VAL B 1 37 ? -2.07 -25.859 6.961 1 95.94 37 VAL B O 1
ATOM 1530 N N . PRO B 1 38 ? -3.402 -24.078 7.047 1 96.81 38 PRO B N 1
ATOM 1531 C CA . PRO B 1 38 ? -4.367 -23.125 6.492 1 96.81 38 PRO B CA 1
ATOM 1532 C C . PRO B 1 38 ? -3.752 -22.203 5.441 1 96.81 38 PRO B C 1
ATOM 1534 O O . PRO B 1 38 ? -2.529 -22.047 5.402 1 96.81 38 PRO B O 1
ATOM 1537 N N . ALA B 1 39 ? -4.59 -21.578 4.52 1 97.75 39 ALA B N 1
ATOM 1538 C CA . ALA B 1 39 ? -4.152 -20.703 3.434 1 97.75 39 ALA B CA 1
ATOM 1539 C C . ALA B 1 39 ? -3.434 -19.469 3.979 1 97.75 39 ALA B C 1
ATOM 1541 O O . ALA B 1 39 ? -2.533 -18.938 3.328 1 97.75 39 ALA B O 1
ATOM 1542 N N . PHE B 1 40 ? -3.912 -19.016 5.195 1 97.44 40 PHE B N 1
ATOM 1543 C CA . PHE B 1 40 ? -3.336 -17.859 5.871 1 97.44 40 PHE B CA 1
ATOM 1544 C C . PHE B 1 40 ? -3.141 -18.141 7.355 1 97.44 40 PHE B C 1
ATOM 1546 O O . PHE B 1 40 ? -3.832 -18.984 7.926 1 97.44 40 PHE B O 1
ATOM 1553 N N . PRO B 1 41 ? -2.195 -17.484 7.973 1 97.94 41 PRO B N 1
ATOM 1554 C CA . PRO B 1 41 ? -1.405 -16.344 7.492 1 97.94 41 PRO B CA 1
ATOM 1555 C C . PRO B 1 41 ? -0.265 -16.781 6.57 1 97.94 41 PRO B C 1
ATOM 1557 O O . PRO B 1 41 ? 0.137 -17.938 6.574 1 97.94 41 PRO B O 1
ATOM 1560 N N . VAL B 1 42 ? 0.146 -15.797 5.676 1 98.31 42 VAL B N 1
ATOM 1561 C CA . VAL B 1 42 ? 1.354 -15.953 4.867 1 98.31 42 VAL B CA 1
ATOM 1562 C C . VAL B 1 42 ? 2.408 -14.945 5.316 1 98.31 42 VAL B C 1
ATOM 1564 O O . VAL B 1 42 ? 2.088 -13.789 5.594 1 98.31 42 VAL B O 1
ATOM 1567 N N . HIS B 1 43 ? 3.652 -15.406 5.312 1 98.12 43 HIS B N 1
ATOM 1568 C CA . HIS B 1 43 ? 4.746 -14.57 5.789 1 98.12 43 HIS B CA 1
ATOM 1569 C C . HIS B 1 43 ? 5.531 -13.969 4.625 1 98.12 43 HIS B C 1
ATOM 1571 O O . HIS B 1 43 ? 5.812 -14.656 3.641 1 98.12 43 HIS B O 1
ATOM 1577 N N . GLY B 1 44 ? 5.754 -12.688 4.711 1 98.5 44 GLY B N 1
ATOM 1578 C CA . GLY B 1 44 ? 6.562 -11.969 3.742 1 98.5 44 GLY B CA 1
ATOM 1579 C C . GLY B 1 44 ? 7.711 -11.211 4.371 1 98.5 44 GLY B C 1
ATOM 1580 O O . GLY B 1 44 ? 7.961 -11.328 5.574 1 98.5 44 GLY B O 1
ATOM 1581 N N . ILE B 1 45 ? 8.422 -10.492 3.553 1 98.62 45 ILE B N 1
ATOM 1582 C CA . ILE B 1 45 ? 9.594 -9.75 4.012 1 98.62 45 ILE B CA 1
ATOM 1583 C C . ILE B 1 45 ? 9.461 -8.281 3.627 1 98.62 45 ILE B C 1
ATOM 1585 O O . ILE B 1 45 ? 8.711 -7.941 2.709 1 98.62 45 ILE B O 1
ATOM 1589 N N . LEU B 1 46 ? 10.094 -7.41 4.359 1 98.19 46 LEU B N 1
ATOM 1590 C CA . LEU B 1 46 ? 10.391 -6.043 3.945 1 98.19 46 LEU B CA 1
ATOM 1591 C C . LEU B 1 46 ? 11.711 -5.973 3.186 1 98.19 46 LEU B C 1
ATOM 1593 O O . LEU B 1 46 ? 12.781 -6.098 3.781 1 98.19 46 LEU B O 1
ATOM 1597 N N . TYR B 1 47 ? 11.617 -5.707 1.922 1 97.56 47 TYR B N 1
ATOM 1598 C CA . TYR B 1 47 ? 12.773 -5.871 1.05 1 97.56 47 TYR B CA 1
ATOM 1599 C C . TYR B 1 47 ? 13.375 -4.52 0.676 1 97.56 47 TYR B C 1
ATOM 1601 O O . TYR B 1 47 ? 12.656 -3.625 0.211 1 97.56 47 TYR B O 1
ATOM 1609 N N . GLY B 1 48 ? 14.648 -4.445 0.855 1 94.38 48 GLY B N 1
ATOM 1610 C CA . GLY B 1 48 ? 15.406 -3.314 0.348 1 94.38 48 GLY B CA 1
ATOM 1611 C C . GLY B 1 48 ? 15.234 -2.059 1.179 1 94.38 48 GLY B C 1
ATOM 1612 O O . GLY B 1 48 ? 14.586 -2.086 2.227 1 94.38 48 GLY B O 1
ATOM 1613 N N . LEU B 1 49 ? 15.781 -0.97 0.667 1 91.25 49 LEU B N 1
ATOM 1614 C CA . LEU B 1 49 ? 15.789 0.315 1.357 1 91.25 49 LEU B CA 1
ATOM 1615 C C . LEU B 1 49 ? 14.398 0.943 1.352 1 91.25 49 LEU B C 1
ATOM 1617 O O . LEU B 1 49 ? 14.07 1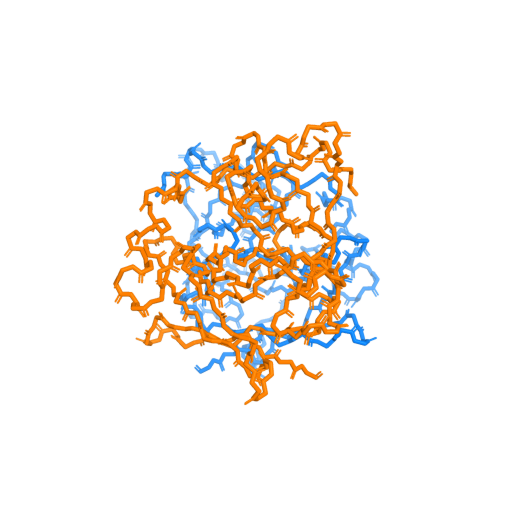.744 2.23 1 91.25 49 LEU B O 1
ATOM 1621 N N . ASN B 1 50 ? 13.617 0.502 0.409 1 94.44 50 ASN B N 1
ATOM 1622 C CA . ASN B 1 50 ? 12.297 1.099 0.263 1 94.44 50 ASN B CA 1
ATOM 1623 C C . ASN B 1 50 ? 11.234 0.299 1.014 1 94.44 50 ASN B C 1
ATOM 1625 O O . ASN B 1 50 ? 10.047 0.598 0.918 1 94.44 50 ASN B O 1
ATOM 1629 N N . CYS B 1 51 ? 11.617 -0.729 1.704 1 96.56 51 CYS B N 1
ATOM 1630 C CA . CYS B 1 51 ? 10.742 -1.555 2.521 1 96.56 51 CYS B CA 1
ATOM 1631 C C . CYS B 1 51 ? 9.586 -2.111 1.692 1 96.56 51 CYS B C 1
ATOM 1633 O O . CYS B 1 51 ? 8.422 -1.996 2.08 1 96.56 51 CYS B O 1
ATOM 1635 N N . ARG B 1 52 ? 9.984 -2.648 0.554 1 98.06 52 ARG B N 1
ATOM 1636 C CA . ARG B 1 52 ? 8.961 -3.26 -0.282 1 98.06 52 ARG B CA 1
ATOM 1637 C C . ARG B 1 52 ? 8.352 -4.477 0.402 1 98.06 52 ARG B C 1
ATOM 1639 O O . ARG B 1 52 ? 9.07 -5.348 0.889 1 98.06 52 ARG B O 1
ATOM 1646 N N . LEU B 1 53 ? 7.012 -4.559 0.461 1 98.62 53 LEU B N 1
ATOM 1647 C CA . LEU B 1 53 ? 6.332 -5.727 1.015 1 98.62 53 LEU B CA 1
ATOM 1648 C C . LEU B 1 53 ? 6.297 -6.867 0.002 1 98.62 53 LEU B C 1
ATOM 1650 O O . LEU B 1 53 ? 5.406 -6.918 -0.848 1 98.62 53 LEU B O 1
ATOM 1654 N N . MET B 1 54 ? 7.281 -7.762 0.143 1 98.75 54 MET B N 1
ATOM 1655 C CA . MET B 1 54 ? 7.359 -8.906 -0.765 1 98.75 54 MET B CA 1
ATOM 1656 C C . MET B 1 54 ? 6.875 -10.18 -0.081 1 98.75 54 MET B C 1
ATOM 1658 O O . MET B 1 54 ? 7.266 -10.469 1.05 1 98.75 54 MET B O 1
ATOM 1662 N N . VAL B 1 55 ? 6.043 -10.945 -0.792 1 98.75 55 VAL B N 1
ATOM 1663 C CA . VAL B 1 55 ? 5.488 -12.141 -0.177 1 98.75 55 VAL B CA 1
ATOM 1664 C C . VAL B 1 55 ? 5.344 -13.242 -1.228 1 98.75 55 VAL B C 1
ATOM 1666 O O . VAL B 1 55 ? 4.973 -12.969 -2.371 1 98.75 55 VAL B O 1
ATOM 1669 N N . PRO B 1 56 ? 5.754 -14.445 -0.892 1 98.69 56 PRO B N 1
ATOM 1670 C CA . PRO B 1 56 ? 5.488 -15.57 -1.792 1 98.69 56 PRO B CA 1
ATOM 1671 C C . PRO B 1 56 ? 4.074 -16.125 -1.641 1 98.69 56 PRO B C 1
ATOM 1673 O O . PRO B 1 56 ? 3.643 -16.422 -0.526 1 98.69 56 PRO B O 1
ATOM 1676 N N . LEU B 1 57 ? 3.367 -16.219 -2.67 1 98.69 57 LEU B N 1
ATOM 1677 C CA . LEU B 1 57 ? 2.047 -16.844 -2.711 1 98.69 57 LEU B CA 1
ATOM 1678 C C . LEU B 1 57 ? 2.02 -18 -3.701 1 98.69 57 LEU B C 1
ATOM 1680 O O . LEU B 1 57 ? 2.73 -17.969 -4.707 1 98.69 57 LEU B O 1
ATOM 1684 N N . THR B 1 58 ? 1.234 -18.922 -3.416 1 98.62 58 THR B N 1
ATOM 1685 C CA . THR B 1 58 ? 1.07 -20.047 -4.328 1 98.62 58 THR B CA 1
ATOM 1686 C C . THR B 1 58 ? -0.083 -19.797 -5.297 1 98.62 58 THR B C 1
ATOM 1688 O O . THR B 1 58 ? -1.197 -19.484 -4.875 1 98.62 58 THR B O 1
ATOM 1691 N N . PHE B 1 59 ? 0.201 -19.969 -6.586 1 98.69 59 PHE B N 1
ATOM 1692 C CA . PHE B 1 59 ? -0.764 -19.703 -7.648 1 98.69 59 PHE B CA 1
ATOM 1693 C C . PHE B 1 59 ? -0.961 -20.938 -8.516 1 98.69 59 PHE B C 1
ATOM 1695 O O . PHE B 1 59 ? -0.046 -21.75 -8.664 1 98.69 59 PHE B O 1
ATOM 1702 N N . GLN B 1 60 ? -2.064 -21.078 -9.047 1 98.56 60 GLN B N 1
ATOM 1703 C CA . GLN B 1 60 ? -2.406 -22.016 -10.117 1 98.56 60 GLN B CA 1
ATOM 1704 C C . GLN B 1 60 ? -3.49 -21.438 -11.023 1 98.56 60 GLN B C 1
ATOM 1706 O O . GLN B 1 60 ? -4.316 -20.641 -10.578 1 98.56 60 GLN B O 1
ATOM 1711 N N . ARG B 1 61 ? -3.4 -21.812 -12.297 1 96.88 61 ARG B N 1
ATOM 1712 C CA . ARG B 1 61 ? -4.547 -21.484 -13.141 1 96.88 61 ARG B CA 1
ATOM 1713 C C . ARG B 1 61 ? -5.848 -21.969 -12.516 1 96.88 61 ARG B C 1
ATOM 1715 O O . ARG B 1 61 ? -5.941 -23.125 -12.078 1 96.88 61 ARG B O 1
ATOM 1722 N N . TYR B 1 62 ? -6.816 -21.125 -12.438 1 96.62 62 TYR B N 1
ATOM 1723 C CA . TYR B 1 62 ? -8.039 -21.438 -11.711 1 96.62 62 TYR B CA 1
ATOM 1724 C C . TYR B 1 62 ? -8.773 -22.594 -12.359 1 96.62 62 TYR B C 1
ATOM 1726 O O . TYR B 1 62 ? -8.945 -22.641 -13.578 1 96.62 62 TYR B O 1
ATOM 1734 N N . GLN B 1 63 ? -9.172 -23.609 -11.594 1 95.25 63 GLN B N 1
ATOM 1735 C CA . GLN B 1 63 ? -9.969 -24.781 -11.961 1 95.25 63 GLN B CA 1
ATOM 1736 C C . GLN B 1 63 ? -9.281 -25.594 -13.047 1 95.25 63 GLN B C 1
ATOM 1738 O O . GLN B 1 63 ? -9.938 -26.125 -13.953 1 95.25 63 GLN B O 1
ATOM 1743 N N . LYS B 1 64 ? -7.961 -25.562 -13.031 1 94.56 64 LYS B N 1
ATOM 1744 C CA . LYS B 1 64 ? -7.148 -26.391 -13.914 1 94.56 64 LYS B CA 1
ATOM 1745 C C . LYS B 1 64 ? -6.117 -27.188 -13.117 1 94.56 64 LYS B C 1
ATOM 1747 O O . LYS B 1 64 ? -4.926 -26.875 -13.148 1 94.56 64 LYS B O 1
ATOM 1752 N N . PRO B 1 65 ? -6.539 -28.297 -12.516 1 94.25 65 PRO B N 1
ATOM 1753 C CA . PRO B 1 65 ? -5.695 -29.062 -11.586 1 94.25 65 PRO B CA 1
ATOM 1754 C C . PRO B 1 65 ? -4.461 -29.641 -12.266 1 94.25 65 PRO B C 1
ATOM 1756 O O . PRO B 1 65 ? -3.486 -29.984 -11.586 1 94.25 65 PRO B O 1
ATOM 1759 N N . ASP B 1 66 ? -4.441 -29.766 -13.609 1 95.25 66 ASP B N 1
ATOM 1760 C CA . ASP B 1 66 ? -3.316 -30.359 -14.32 1 95.25 66 ASP B CA 1
ATOM 1761 C C . ASP B 1 66 ? -2.217 -29.344 -14.578 1 95.25 66 ASP B C 1
ATOM 1763 O O . ASP B 1 66 ? -1.113 -29.703 -14.992 1 95.25 66 ASP B O 1
ATOM 1767 N N . PHE B 1 67 ? -2.512 -28.078 -14.352 1 96.62 67 PHE B N 1
ATOM 1768 C CA . PHE B 1 67 ? -1.515 -27.031 -14.523 1 96.62 67 PHE B CA 1
ATOM 1769 C C . PHE B 1 67 ? -0.635 -26.922 -13.281 1 96.62 67 PHE B C 1
ATOM 1771 O O . PHE B 1 67 ? -1.03 -27.344 -12.195 1 96.62 67 PHE B O 1
ATOM 1778 N N . PRO B 1 68 ? 0.521 -26.438 -13.445 1 97.44 68 PRO B N 1
ATOM 1779 C CA . PRO B 1 68 ? 1.454 -26.391 -12.312 1 97.44 68 PRO B CA 1
ATOM 1780 C C . PRO B 1 68 ? 1.002 -25.422 -11.219 1 97.44 68 PRO B C 1
ATOM 1782 O O . PRO B 1 68 ? 0.383 -24.406 -11.508 1 97.44 68 PRO B O 1
ATOM 1785 N N . ILE B 1 69 ? 1.22 -25.797 -9.977 1 98.31 69 ILE B N 1
ATOM 1786 C CA . ILE B 1 69 ? 1.167 -24.891 -8.828 1 98.31 69 ILE B CA 1
ATOM 1787 C C . ILE B 1 69 ? 2.541 -24.266 -8.594 1 98.31 69 ILE B C 1
ATOM 1789 O O . ILE B 1 69 ? 3.535 -24.984 -8.438 1 98.31 69 ILE B O 1
ATOM 1793 N N . LEU B 1 70 ? 2.604 -22.922 -8.602 1 98.75 70 LEU B N 1
ATOM 1794 C CA . LEU B 1 70 ? 3.902 -22.266 -8.516 1 98.75 70 LEU B CA 1
ATOM 1795 C C . LEU B 1 70 ? 3.922 -21.234 -7.387 1 98.75 70 LEU B C 1
ATOM 1797 O O . LEU B 1 70 ? 2.9 -20.609 -7.094 1 98.75 70 LEU B O 1
ATOM 1801 N N . ASN B 1 71 ? 5.086 -21.125 -6.738 1 98.69 71 ASN B N 1
ATOM 1802 C CA . ASN B 1 71 ? 5.348 -20.016 -5.832 1 98.69 71 ASN B CA 1
ATOM 1803 C C . ASN B 1 71 ? 5.648 -18.734 -6.594 1 98.69 71 ASN B C 1
ATOM 1805 O O . ASN B 1 71 ? 6.559 -18.688 -7.422 1 98.69 71 ASN B O 1
ATOM 1809 N N . VAL B 1 72 ? 4.895 -17.703 -6.336 1 98.75 72 VAL B N 1
ATOM 1810 C CA . VAL B 1 72 ? 5.059 -16.422 -7.02 1 98.75 72 VAL B CA 1
ATOM 1811 C C . VAL B 1 72 ? 5.324 -15.32 -5.992 1 98.75 72 VAL B C 1
ATOM 1813 O O . VAL B 1 72 ? 4.504 -15.086 -5.102 1 98.75 72 VAL B O 1
ATOM 1816 N N . TRP B 1 73 ? 6.43 -14.695 -6.078 1 98.81 73 TRP B N 1
ATOM 1817 C CA . TRP B 1 73 ? 6.715 -13.539 -5.238 1 98.81 73 TRP B CA 1
ATOM 1818 C C . TRP B 1 73 ? 5.984 -12.305 -5.742 1 98.81 73 TRP B C 1
ATOM 1820 O O . TRP B 1 73 ? 6.121 -11.93 -6.91 1 98.81 73 TRP B O 1
ATOM 1830 N N . CYS B 1 74 ? 5.211 -11.68 -4.867 1 98.69 74 CYS B N 1
ATOM 1831 C CA . CYS B 1 74 ? 4.391 -10.523 -5.203 1 98.69 74 CYS B CA 1
ATOM 1832 C C . CYS B 1 74 ? 4.73 -9.336 -4.309 1 98.69 74 CYS B C 1
ATOM 1834 O O . CYS B 1 74 ? 5.039 -9.508 -3.129 1 98.69 74 CYS B O 1
ATOM 1836 N N . LEU B 1 75 ? 4.734 -8.18 -4.887 1 98.56 75 LEU B N 1
ATOM 1837 C CA . LEU B 1 75 ? 4.699 -6.926 -4.137 1 98.56 75 LEU B CA 1
ATOM 1838 C C . LEU B 1 75 ? 3.283 -6.617 -3.666 1 98.56 75 LEU B C 1
ATOM 1840 O O . LEU B 1 75 ? 2.357 -6.535 -4.477 1 98.56 75 LEU B O 1
ATOM 1844 N N . VAL B 1 76 ? 3.084 -6.484 -2.367 1 98.75 76 VAL B N 1
ATOM 1845 C CA . VAL B 1 76 ? 1.791 -6.027 -1.867 1 98.75 76 VAL B CA 1
ATOM 1846 C C . VAL B 1 76 ? 1.702 -4.508 -1.978 1 98.75 76 VAL B C 1
ATOM 1848 O O . VAL B 1 76 ? 2.516 -3.789 -1.392 1 98.75 76 VAL B O 1
ATOM 1851 N N . SER B 1 77 ? 0.76 -4.039 -2.734 1 98.12 77 SER B N 1
ATOM 1852 C CA . SER B 1 77 ? 0.64 -2.602 -2.953 1 98.12 77 SER B CA 1
ATOM 1853 C C . SER B 1 77 ? -0.779 -2.115 -2.678 1 98.12 77 SER B C 1
ATOM 1855 O O . SER B 1 77 ? -1.696 -2.389 -3.455 1 98.12 77 SER B O 1
ATOM 1857 N N . THR B 1 78 ? -0.918 -1.257 -1.672 1 97.56 78 THR B N 1
ATOM 1858 C CA . THR B 1 78 ? -2.229 -0.712 -1.332 1 97.56 78 THR B CA 1
ATOM 1859 C C . THR B 1 78 ? -2.613 0.408 -2.295 1 97.56 78 THR B C 1
ATOM 1861 O O . THR B 1 78 ? -3.768 0.84 -2.32 1 97.56 78 THR B O 1
ATOM 1864 N N . ALA B 1 79 ? -1.675 0.85 -3.119 1 95.31 79 ALA B N 1
ATOM 1865 C CA . ALA B 1 79 ? -1.964 1.891 -4.102 1 95.31 79 ALA B CA 1
ATOM 1866 C C . ALA B 1 79 ? -2.496 1.287 -5.398 1 95.31 79 ALA B C 1
ATOM 1868 O O . ALA B 1 79 ? -3.035 2 -6.25 1 95.31 79 ALA B O 1
ATOM 1869 N N . SER B 1 80 ? -2.297 0.07 -5.582 1 97.38 80 SER B N 1
ATOM 1870 C CA . SER B 1 80 ? -2.771 -0.575 -6.801 1 97.38 80 SER B CA 1
ATOM 1871 C C . SER B 1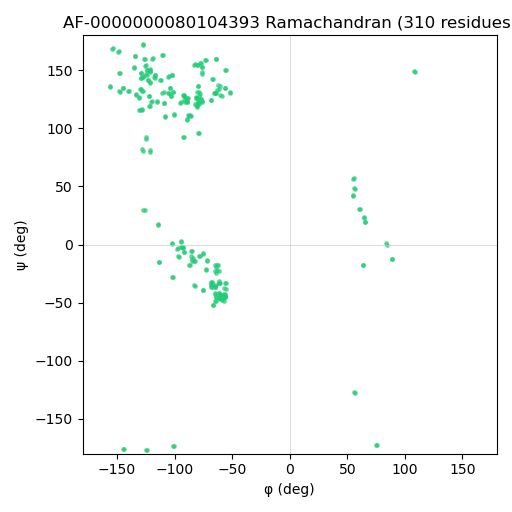 80 ? -4.188 -1.11 -6.629 1 97.38 80 SER B C 1
ATOM 1873 O O . SER B 1 80 ? -4.434 -1.965 -5.773 1 97.38 80 SER B O 1
ATOM 1875 N N . PRO B 1 81 ? -5.074 -0.667 -7.477 1 96.88 81 PRO B N 1
ATOM 1876 C CA . PRO B 1 81 ? -6.414 -1.259 -7.426 1 96.88 81 PRO B CA 1
ATOM 1877 C C . PRO B 1 81 ? -6.445 -2.686 -7.969 1 96.88 81 PRO B C 1
ATOM 1879 O O . PRO B 1 81 ? -7.398 -3.428 -7.707 1 96.88 81 PRO B O 1
ATOM 1882 N N . PHE B 1 82 ? -5.348 -3.072 -8.68 1 97.06 82 PHE B N 1
ATOM 1883 C CA . PHE B 1 82 ? -5.371 -4.312 -9.445 1 97.06 82 PHE B CA 1
ATOM 1884 C C . PHE B 1 82 ? -4.273 -5.262 -8.977 1 97.06 82 PHE B C 1
ATOM 1886 O O . PHE B 1 82 ? -3.242 -4.82 -8.461 1 97.06 82 PHE B O 1
ATOM 1893 N N . THR B 1 83 ? -4.578 -6.5 -9.141 1 98.25 83 THR B N 1
ATOM 1894 C CA . THR B 1 83 ? -3.527 -7.512 -9.055 1 98.25 83 THR B CA 1
ATOM 1895 C C . THR B 1 83 ? -2.938 -7.789 -10.438 1 98.25 83 THR B C 1
ATOM 1897 O O . THR B 1 83 ? -3.674 -8.039 -11.391 1 98.25 83 THR B O 1
ATOM 1900 N N . CYS B 1 84 ? -1.647 -7.707 -10.516 1 97.56 84 CYS B N 1
ATOM 1901 C CA . CYS B 1 84 ? -0.956 -7.812 -11.797 1 97.56 84 CYS B CA 1
ATOM 1902 C C . CYS B 1 84 ? 0.181 -8.828 -11.719 1 97.56 84 CYS B C 1
ATOM 1904 O O . CYS B 1 84 ? 0.953 -8.828 -10.758 1 97.56 84 CYS B O 1
ATOM 1906 N N . LEU B 1 85 ? 0.24 -9.656 -12.695 1 97.5 85 LEU B N 1
ATOM 1907 C CA . LEU B 1 85 ? 1.341 -10.609 -12.828 1 97.5 85 LEU B CA 1
ATOM 1908 C C . LEU B 1 85 ? 2.129 -10.344 -14.109 1 97.5 85 LEU B C 1
ATOM 1910 O O . LEU B 1 85 ? 1.552 -9.977 -15.133 1 97.5 85 LEU B O 1
ATOM 1914 N N . THR B 1 86 ? 3.424 -10.531 -14.039 1 96.31 86 THR B N 1
ATOM 1915 C CA . THR B 1 86 ? 4.262 -10.32 -15.211 1 96.31 86 THR B CA 1
ATOM 1916 C C . THR B 1 86 ? 3.91 -11.32 -16.312 1 96.31 86 THR B C 1
ATOM 1918 O O . THR B 1 86 ? 3.332 -12.375 -16.047 1 96.31 86 THR B O 1
ATOM 1921 N N . LYS B 1 87 ? 4.289 -10.953 -17.531 1 94.56 87 LYS B N 1
ATOM 1922 C CA . LYS B 1 87 ? 4.094 -11.875 -18.641 1 94.56 87 LYS B CA 1
ATOM 1923 C C . LYS B 1 87 ? 4.773 -13.219 -18.375 1 94.56 87 LYS B C 1
ATOM 1925 O O . LYS B 1 87 ? 4.18 -14.273 -18.609 1 94.56 87 LYS B O 1
ATOM 1930 N N . LYS B 1 88 ? 5.977 -13.195 -17.891 1 95.25 88 LYS B N 1
ATOM 1931 C CA . LYS B 1 88 ? 6.727 -14.406 -17.594 1 95.25 88 LYS B CA 1
ATOM 1932 C C . LYS B 1 88 ? 5.973 -15.273 -16.578 1 95.25 88 LYS B C 1
ATOM 1934 O O . LYS B 1 88 ? 5.852 -16.484 -16.766 1 95.25 88 LYS B O 1
ATOM 1939 N N . THR B 1 89 ? 5.488 -14.688 -15.5 1 96.88 89 THR B N 1
ATOM 1940 C CA . THR B 1 89 ? 4.742 -15.398 -14.469 1 96.88 89 THR B CA 1
ATOM 1941 C C . THR B 1 89 ? 3.473 -16.016 -15.047 1 96.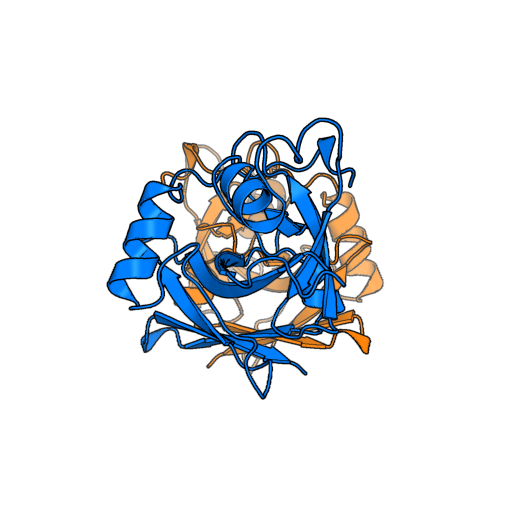88 89 THR B C 1
ATOM 1943 O O . THR B 1 89 ? 3.186 -17.188 -14.82 1 96.88 89 THR B O 1
ATOM 1946 N N . LEU B 1 90 ? 2.76 -15.25 -15.82 1 96.62 90 LEU B N 1
ATOM 1947 C CA . LEU B 1 90 ? 1.512 -15.734 -16.406 1 96.62 90 LEU B CA 1
ATOM 1948 C C . LEU B 1 90 ? 1.77 -16.875 -17.375 1 96.62 90 LEU B C 1
ATOM 1950 O O . LEU B 1 90 ? 1.037 -17.875 -17.375 1 96.62 90 LEU B O 1
ATOM 1954 N N . GLU B 1 91 ? 2.764 -16.734 -18.141 1 95.5 91 GLU B N 1
ATOM 1955 C CA . GLU B 1 91 ? 3.07 -17.797 -19.094 1 95.5 91 GLU B CA 1
ATOM 1956 C C . GLU B 1 91 ? 3.539 -19.062 -18.359 1 95.5 91 GLU B C 1
ATOM 1958 O O . GLU B 1 91 ? 3.27 -20.172 -18.812 1 95.5 91 GLU B O 1
ATOM 1963 N N . ALA B 1 92 ? 4.219 -18.906 -17.266 1 96.56 92 ALA B N 1
ATOM 1964 C CA . ALA B 1 92 ? 4.613 -20.062 -16.453 1 96.56 92 ALA B CA 1
ATOM 1965 C C . ALA B 1 92 ? 3.389 -20.766 -15.883 1 96.56 92 ALA B C 1
ATOM 1967 O O . ALA B 1 92 ? 3.377 -22 -15.766 1 96.56 92 ALA B O 1
ATOM 1968 N N . LEU B 1 93 ? 2.391 -20.031 -15.547 1 96.44 93 LEU B N 1
ATOM 1969 C CA . LEU B 1 93 ? 1.186 -20.562 -14.93 1 96.44 93 LEU B CA 1
ATOM 1970 C C . LEU B 1 93 ? 0.236 -21.125 -15.977 1 96.44 93 LEU B C 1
ATOM 1972 O O . LEU B 1 93 ? -0.452 -22.125 -15.734 1 96.44 93 LEU B O 1
ATOM 1976 N N . LEU B 1 94 ? 0.222 -20.438 -17.125 1 93.25 94 LEU B N 1
ATOM 1977 C CA . LEU B 1 94 ? -0.868 -20.688 -18.062 1 93.25 94 LEU B CA 1
ATOM 1978 C C . LEU B 1 94 ? -0.35 -21.344 -19.344 1 93.25 94 LEU B C 1
ATOM 1980 O O . LEU B 1 94 ? -1.132 -21.875 -20.125 1 93.25 94 LEU B O 1
ATOM 1984 N N . GLY B 1 95 ? 0.949 -21.297 -19.531 1 91.31 95 GLY B N 1
ATOM 1985 C CA . GLY B 1 95 ? 1.542 -21.797 -20.766 1 91.31 95 GLY B CA 1
ATOM 1986 C C . GLY B 1 95 ? 2.059 -20.688 -21.656 1 91.31 95 GLY B C 1
ATOM 1987 O O . GLY B 1 95 ? 1.472 -19.609 -21.719 1 91.31 95 GLY B O 1
ATOM 1988 N N . ALA B 1 96 ? 3.07 -20.984 -22.359 1 88.5 96 ALA B N 1
ATOM 1989 C CA . ALA B 1 96 ? 3.713 -20.016 -23.25 1 88.5 96 ALA B CA 1
ATOM 1990 C C . ALA B 1 96 ? 2.742 -19.531 -24.312 1 88.5 96 ALA B C 1
ATOM 1992 O O . ALA B 1 96 ? 1.987 -20.312 -24.891 1 88.5 96 ALA B O 1
ATOM 1993 N N . GLY B 1 97 ? 2.695 -18.172 -24.609 1 84.75 97 GLY B N 1
ATOM 1994 C CA . GLY B 1 97 ? 1.905 -17.609 -25.688 1 84.75 97 GLY B CA 1
ATOM 1995 C C . GLY B 1 97 ? 0.461 -17.344 -25.312 1 84.75 97 GLY B C 1
ATOM 1996 O O . GLY B 1 97 ? -0.328 -16.859 -26.125 1 84.75 97 GLY B O 1
ATOM 1997 N N . THR B 1 98 ? 0.063 -17.656 -24.078 1 81.81 98 THR B N 1
ATOM 1998 C CA . THR B 1 98 ? -1.334 -17.562 -23.672 1 81.81 98 THR B CA 1
ATOM 1999 C C . THR B 1 98 ? -1.683 -16.141 -23.234 1 81.81 98 THR B C 1
ATOM 2001 O O . THR B 1 98 ? -2.857 -15.805 -23.078 1 81.81 98 THR B O 1
ATOM 2004 N N . VAL B 1 99 ? -0.775 -15.297 -23.031 1 81.69 99 VAL B N 1
ATOM 2005 C CA . VAL B 1 99 ? -1.007 -13.969 -22.453 1 81.69 99 VAL B CA 1
ATOM 2006 C C . VAL B 1 99 ? -1.4 -13 -23.578 1 81.69 99 VAL B C 1
ATOM 2008 O O . VAL B 1 99 ? -2.064 -11.992 -23.312 1 81.69 99 VAL B O 1
ATOM 2011 N N . VAL B 1 100 ? -1.376 -13.344 -24.766 1 74.75 100 VAL B N 1
ATOM 2012 C CA . VAL B 1 100 ? -1.639 -12.43 -25.875 1 74.75 100 VAL B CA 1
ATOM 2013 C C . VAL B 1 100 ? -3.145 -12.242 -26.047 1 74.75 100 VAL B C 1
ATOM 2015 O O . VAL B 1 100 ? -3.891 -13.227 -26.125 1 74.75 100 VAL B O 1
ATOM 2018 N N . GLY B 1 101 ? -3.502 -10.93 -26.031 1 69.56 101 GLY B N 1
ATOM 2019 C CA . GLY B 1 101 ? -4.863 -10.57 -26.391 1 69.56 101 GLY B CA 1
ATOM 2020 C C . GLY B 1 101 ? -5.816 -10.57 -25.203 1 69.56 101 GLY B C 1
ATOM 2021 O O . GLY B 1 101 ? -7.008 -10.289 -25.359 1 69.56 101 GLY B O 1
ATOM 2022 N N . ARG B 1 102 ? -5.414 -11.125 -24.062 1 72.69 102 ARG B N 1
ATOM 2023 C CA . ARG B 1 102 ? -6.297 -11.18 -22.906 1 72.69 102 ARG B CA 1
ATOM 2024 C C . ARG B 1 102 ? -5.883 -10.164 -21.859 1 72.69 102 ARG B C 1
ATOM 2026 O O . ARG B 1 102 ? -4.695 -9.875 -21.703 1 72.69 102 ARG B O 1
ATOM 2033 N N . THR B 1 103 ? -6.887 -9.68 -21.266 1 76.56 103 THR B N 1
ATOM 2034 C CA . THR B 1 103 ? -6.605 -8.641 -20.281 1 76.56 103 THR B CA 1
ATOM 2035 C C . THR B 1 103 ? -6.664 -9.203 -18.859 1 76.56 103 THR B C 1
ATOM 2037 O O . THR B 1 103 ? -5.953 -8.734 -17.969 1 76.56 103 THR B O 1
ATOM 2040 N N . PHE B 1 104 ? -7.48 -10.266 -18.703 1 89 104 PHE B N 1
ATOM 2041 C CA . PHE B 1 104 ? -7.676 -10.82 -17.375 1 89 104 PHE B CA 1
ATOM 2042 C C . PHE B 1 104 ? -7.34 -12.305 -17.344 1 89 104 PHE B C 1
ATOM 2044 O O . PHE B 1 104 ? -7.574 -13.016 -18.312 1 89 104 PHE B O 1
ATOM 2051 N N . PHE B 1 105 ? -6.836 -12.703 -16.234 1 94.19 105 PHE B N 1
ATOM 2052 C CA . PHE B 1 105 ? -6.531 -14.102 -15.984 1 94.19 105 PHE B CA 1
ATOM 2053 C C . PHE B 1 105 ? -7.035 -14.523 -14.609 1 94.19 105 PHE B C 1
ATOM 2055 O O . PHE B 1 105 ? -6.781 -13.844 -13.609 1 94.19 105 PHE B O 1
ATOM 2062 N N . SER B 1 106 ? -7.785 -15.625 -14.609 1 95.69 106 SER B N 1
ATOM 2063 C CA . SER B 1 106 ? -8.258 -16.156 -13.336 1 95.69 106 SER B CA 1
ATOM 2064 C C . SER B 1 106 ? -7.254 -17.141 -12.734 1 95.69 106 SER B C 1
ATOM 2066 O O . SER B 1 106 ? -6.848 -18.094 -13.383 1 95.69 106 SER B O 1
ATOM 2068 N N . CYS B 1 107 ? -6.902 -16.875 -11.547 1 97.75 107 CYS B N 1
ATOM 2069 C CA . CYS B 1 107 ? -5.957 -17.734 -10.844 1 97.75 107 CYS B CA 1
ATOM 2070 C C . CYS B 1 107 ? -6.492 -18.125 -9.477 1 97.75 107 CYS B C 1
ATOM 2072 O O . CYS B 1 107 ? -7.227 -17.359 -8.844 1 97.75 107 CYS B O 1
ATOM 2074 N N . ALA B 1 108 ? -6.199 -19.375 -9.086 1 98.31 108 ALA B N 1
ATOM 2075 C CA . ALA B 1 108 ? -6.309 -19.75 -7.684 1 98.31 108 ALA B CA 1
ATOM 2076 C C . ALA B 1 108 ? -5.094 -19.281 -6.891 1 98.31 108 ALA B C 1
ATOM 2078 O O . ALA B 1 108 ? -3.961 -19.359 -7.367 1 98.31 108 ALA B O 1
ATOM 2079 N N . VAL B 1 109 ? -5.355 -18.75 -5.727 1 98.56 109 VAL B N 1
ATOM 2080 C CA . VAL B 1 109 ? -4.25 -18.266 -4.906 1 98.56 109 VAL B CA 1
ATOM 2081 C C . VAL B 1 109 ? -4.383 -18.812 -3.486 1 98.56 109 VAL B C 1
ATOM 2083 O O . VAL B 1 109 ? -5.426 -18.656 -2.848 1 98.56 109 VAL B O 1
ATOM 2086 N N . GLN B 1 110 ? -3.402 -19.469 -2.883 1 98.25 110 GLN B N 1
ATOM 2087 C CA . GLN B 1 110 ? -3.238 -20.016 -1.537 1 98.25 110 GLN B CA 1
ATOM 2088 C C . GLN B 1 110 ? -4.25 -21.125 -1.264 1 98.25 110 GLN B C 1
ATOM 2090 O O . GLN B 1 110 ? -4.082 -21.906 -0.323 1 98.25 110 GLN B O 1
ATOM 2095 N N . ASP B 1 111 ? -5.23 -21.203 -1.997 1 97 111 ASP B N 1
ATOM 2096 C CA . ASP B 1 111 ? -6.297 -22.188 -1.941 1 97 111 ASP B CA 1
ATOM 2097 C C . ASP B 1 111 ? -6.863 -22.469 -3.332 1 97 111 ASP B C 1
ATOM 2099 O O . ASP B 1 111 ? -7.195 -21.531 -4.07 1 97 111 ASP B O 1
ATOM 2103 N N . LYS B 1 112 ? -7.004 -23.75 -3.672 1 96.19 112 LYS B N 1
ATOM 2104 C CA . LYS B 1 112 ? -7.426 -24.141 -5.016 1 96.19 112 LYS B CA 1
ATOM 2105 C C . LYS B 1 112 ? -8.828 -23.625 -5.32 1 96.19 112 LYS B C 1
ATOM 2107 O O . LYS B 1 112 ? -9.203 -23.484 -6.488 1 96.19 112 LYS B O 1
ATOM 2112 N N . ASN B 1 113 ? -9.57 -23.344 -4.273 1 96.12 113 ASN B N 1
ATOM 2113 C CA . ASN B 1 113 ? -10.953 -22.922 -4.457 1 96.12 113 ASN B CA 1
ATOM 2114 C C . ASN B 1 113 ? -11.086 -21.406 -4.406 1 96.12 113 ASN B C 1
ATOM 2116 O O . ASN B 1 113 ? -12.188 -20.859 -4.559 1 96.12 113 ASN B O 1
ATOM 2120 N N . THR B 1 114 ? -10.008 -20.703 -4.141 1 97 114 THR B N 1
ATOM 2121 C CA . THR B 1 114 ? -10.016 -19.25 -4.094 1 97 114 THR B CA 1
ATOM 2122 C C . THR B 1 114 ? -9.602 -18.656 -5.438 1 97 114 THR B C 1
ATOM 2124 O O . THR B 1 114 ? -8.484 -18.891 -5.91 1 97 114 THR B O 1
ATOM 2127 N N . ARG B 1 115 ? -10.477 -17.844 -6 1 97.25 115 ARG B N 1
ATOM 2128 C CA . ARG B 1 115 ? -10.25 -17.281 -7.324 1 97.25 115 ARG B CA 1
ATOM 2129 C C . ARG B 1 115 ? -9.992 -15.781 -7.238 1 97.25 115 ARG B C 1
ATOM 2131 O O . ARG B 1 115 ? -10.742 -15.047 -6.59 1 97.25 115 ARG B O 1
ATOM 2138 N N . ILE B 1 116 ? -8.938 -15.344 -7.879 1 97.5 116 ILE B N 1
ATOM 2139 C CA . ILE B 1 116 ? -8.719 -13.914 -8.07 1 97.5 116 ILE B CA 1
ATOM 2140 C C . ILE B 1 116 ? -8.508 -13.617 -9.555 1 97.5 116 ILE B C 1
ATOM 2142 O O . ILE B 1 116 ? -8.211 -14.523 -10.336 1 97.5 116 ILE B O 1
ATOM 2146 N N . GLU B 1 117 ? -8.719 -12.344 -9.938 1 96.38 117 GLU B N 1
ATOM 2147 C CA . GLU B 1 117 ? -8.477 -11.875 -11.305 1 96.38 117 GLU B CA 1
ATOM 2148 C C . GLU B 1 117 ? -7.176 -11.086 -11.391 1 96.38 117 GLU B C 1
ATOM 2150 O O . GLU B 1 117 ? -6.938 -10.18 -10.586 1 96.38 117 GLU B O 1
ATOM 2155 N N . CYS B 1 118 ? -6.406 -11.492 -12.297 1 96.81 118 CYS B N 1
ATOM 2156 C CA . CYS B 1 118 ? -5.117 -10.844 -12.5 1 96.81 118 CYS B CA 1
ATOM 2157 C C . CYS B 1 118 ? -5.043 -10.195 -13.883 1 96.81 118 CYS B C 1
ATOM 2159 O O . CYS B 1 118 ? -5.645 -10.688 -14.836 1 96.81 118 CYS B O 1
ATOM 2161 N N . GLN B 1 119 ? -4.375 -9.125 -13.953 1 96.31 119 GLN B N 1
ATOM 2162 C CA . GLN B 1 119 ? -4.023 -8.477 -15.219 1 96.31 119 GLN B CA 1
ATOM 2163 C C . GLN B 1 119 ? -2.523 -8.586 -15.484 1 96.31 119 GLN B C 1
ATOM 2165 O O . GLN B 1 119 ? -1.746 -8.906 -14.586 1 96.31 119 GLN B O 1
ATOM 2170 N N . VAL B 1 120 ? -2.16 -8.359 -16.75 1 96.19 120 VAL B N 1
ATOM 2171 C CA . VAL B 1 120 ? -0.747 -8.43 -17.109 1 96.19 120 VAL B CA 1
ATOM 2172 C C . VAL B 1 120 ? -0.04 -7.148 -16.672 1 96.19 120 VAL B C 1
ATOM 2174 O O . VAL B 1 120 ? -0.516 -6.047 -16.953 1 96.19 120 VAL B O 1
ATOM 2177 N N . SER B 1 121 ? 1.088 -7.34 -15.945 1 95.69 121 SER B N 1
ATOM 2178 C CA . SER B 1 121 ? 1.909 -6.18 -15.625 1 95.69 121 SER B CA 1
ATOM 2179 C C . SER B 1 121 ? 2.33 -5.434 -16.891 1 95.69 121 SER B C 1
ATOM 2181 O O . SER B 1 121 ? 2.559 -6.047 -17.922 1 95.69 121 SER B O 1
ATOM 2183 N N . LYS B 1 122 ? 2.514 -4.098 -16.75 1 94 122 LYS B N 1
ATOM 2184 C CA . LYS B 1 122 ? 2.781 -3.277 -17.922 1 94 122 LYS B CA 1
ATOM 2185 C C . LYS B 1 122 ? 3.561 -2.02 -17.547 1 94 122 LYS B C 1
ATOM 2187 O O . LYS B 1 122 ? 3.768 -1.741 -16.375 1 94 122 LYS B O 1
ATOM 2192 N N . GLY B 1 123 ? 3.988 -1.422 -18.609 1 93.81 123 GLY B N 1
ATOM 2193 C CA . GLY B 1 123 ? 4.582 -0.111 -18.406 1 93.81 123 GLY B CA 1
ATOM 2194 C C . GLY B 1 123 ? 5.734 -0.122 -17.422 1 93.81 123 GLY B C 1
ATOM 2195 O O . GLY B 1 123 ? 6.664 -0.917 -17.547 1 93.81 123 GLY B O 1
ATOM 2196 N N . ASN B 1 124 ? 5.652 0.778 -16.406 1 95.25 124 ASN B N 1
ATOM 2197 C CA . ASN B 1 124 ? 6.738 0.999 -15.453 1 95.25 124 ASN B CA 1
ATOM 2198 C C . ASN B 1 124 ? 6.836 -0.141 -14.445 1 95.25 124 ASN B C 1
ATOM 2200 O O . ASN B 1 124 ? 7.785 -0.198 -13.656 1 95.25 124 ASN B O 1
ATOM 2204 N N . PHE B 1 125 ? 5.855 -1.029 -14.469 1 96.19 125 PHE B N 1
ATOM 2205 C CA . PHE B 1 125 ? 5.91 -2.154 -13.539 1 96.19 125 PHE B CA 1
ATOM 2206 C C . PHE B 1 125 ? 5.793 -3.477 -14.289 1 96.19 125 PHE B C 1
ATOM 2208 O O . PHE B 1 125 ? 5.27 -4.453 -13.75 1 96.19 125 PHE B O 1
ATOM 2215 N N . GLU B 1 126 ? 6.234 -3.58 -15.547 1 95.88 126 GLU B N 1
ATOM 2216 C CA . GLU B 1 126 ? 6.094 -4.738 -16.422 1 95.88 126 GLU B CA 1
ATOM 2217 C C . GLU B 1 126 ? 6.816 -5.957 -15.852 1 95.88 126 GLU B C 1
ATOM 2219 O O . GLU B 1 126 ? 6.484 -7.094 -16.188 1 95.88 126 GLU B O 1
ATOM 2224 N N . ASN B 1 127 ? 7.723 -5.762 -14.922 1 96.31 127 ASN B N 1
ATOM 2225 C CA . ASN B 1 127 ? 8.531 -6.863 -14.406 1 96.31 127 ASN B CA 1
ATOM 2226 C C . ASN B 1 127 ? 8.227 -7.133 -12.938 1 96.31 127 ASN B C 1
ATOM 2228 O O . ASN B 1 127 ? 9.039 -7.746 -12.234 1 96.31 127 ASN B O 1
ATOM 2232 N N . VAL B 1 128 ? 7.148 -6.664 -12.43 1 97.38 128 VAL B N 1
ATOM 2233 C CA . VAL B 1 128 ? 6.781 -6.809 -11.023 1 97.38 128 VAL B CA 1
ATOM 2234 C C . VAL B 1 128 ? 5.426 -7.504 -10.914 1 97.38 128 VAL B C 1
ATOM 2236 O O . VAL B 1 128 ? 4.477 -7.141 -11.609 1 97.38 128 VAL B O 1
ATOM 2239 N N . ASN B 1 129 ? 5.305 -8.562 -10.141 1 98.12 129 ASN B N 1
ATOM 2240 C CA . ASN B 1 129 ? 4.016 -9.109 -9.719 1 98.12 129 ASN B CA 1
ATOM 2241 C C . ASN B 1 129 ? 3.424 -8.305 -8.562 1 98.12 129 ASN B C 1
ATOM 2243 O O . ASN B 1 129 ? 4.047 -8.18 -7.508 1 98.12 129 ASN B O 1
ATOM 2247 N N . ILE B 1 130 ? 2.234 -7.777 -8.742 1 98.5 130 ILE B N 1
ATOM 2248 C CA . ILE B 1 130 ? 1.628 -6.922 -7.73 1 98.5 130 ILE B CA 1
ATOM 2249 C C . ILE B 1 130 ? 0.368 -7.586 -7.18 1 98.5 130 ILE B C 1
ATOM 2251 O O . ILE B 1 130 ? -0.475 -8.062 -7.941 1 98.5 130 ILE B O 1
ATOM 2255 N N . LEU B 1 131 ? 0.322 -7.777 -5.898 1 98.69 131 LEU B N 1
ATOM 2256 C CA . LEU B 1 131 ? -0.937 -8.047 -5.215 1 98.69 131 LEU B CA 1
ATOM 2257 C C . LEU B 1 131 ? -1.637 -6.75 -4.828 1 98.69 131 LEU B C 1
ATOM 2259 O O . LEU B 1 131 ? -1.17 -6.031 -3.941 1 98.69 131 LEU B O 1
ATOM 2263 N N . GLY B 1 132 ? -2.732 -6.434 -5.43 1 98.31 132 GLY B N 1
ATOM 2264 C CA . GLY B 1 132 ? -3.404 -5.156 -5.266 1 98.31 132 GLY B CA 1
ATOM 2265 C C . GLY B 1 132 ? -4.598 -5.223 -4.332 1 98.31 132 GLY B C 1
ATOM 2266 O O . GLY B 1 132 ? -4.855 -6.266 -3.721 1 98.31 132 GLY B O 1
ATOM 2267 N N . MET B 1 133 ? -5.316 -4.117 -4.266 1 98 133 MET B N 1
ATOM 2268 C CA . MET B 1 133 ? -6.418 -3.945 -3.324 1 98 133 MET B CA 1
ATOM 2269 C C . MET B 1 133 ? -7.586 -4.859 -3.68 1 98 133 MET B C 1
ATOM 2271 O O . MET B 1 133 ? -8.32 -5.301 -2.799 1 98 133 MET B O 1
ATOM 2275 N N . ASP B 1 134 ? -7.758 -5.113 -4.969 1 97.19 134 ASP B N 1
ATOM 2276 C CA . ASP B 1 134 ? -8.828 -6.016 -5.375 1 97.19 134 ASP B CA 1
ATOM 2277 C C . ASP B 1 134 ? -8.68 -7.387 -4.719 1 97.19 134 ASP B C 1
ATOM 2279 O O . ASP B 1 134 ? -9.625 -7.914 -4.141 1 97.19 134 ASP B O 1
ATOM 2283 N N . SER B 1 135 ? -7.496 -7.891 -4.73 1 97.81 135 SER B N 1
ATOM 2284 C CA . SER B 1 135 ? -7.246 -9.195 -4.129 1 97.81 135 SER B CA 1
ATOM 2285 C C . SER B 1 135 ? -7.234 -9.117 -2.605 1 97.81 135 SER B C 1
ATOM 2287 O O . SER B 1 135 ? -7.707 -10.023 -1.924 1 97.81 135 SER B O 1
ATOM 2289 N N . LEU B 1 136 ? -6.656 -8.047 -2.053 1 98.25 136 LEU B N 1
ATOM 2290 C CA . LEU B 1 136 ? -6.691 -7.891 -0.604 1 98.25 136 LEU B CA 1
ATOM 2291 C C . LEU B 1 136 ? -8.125 -7.898 -0.087 1 98.25 136 LEU B C 1
ATOM 2293 O O . LEU B 1 136 ? -8.414 -8.516 0.94 1 98.25 136 LEU B O 1
ATOM 2297 N N . ARG B 1 137 ? -8.953 -7.223 -0.794 1 97.44 137 ARG B N 1
ATOM 2298 C CA . ARG B 1 137 ? -10.359 -7.176 -0.41 1 97.44 137 ARG B CA 1
ATOM 2299 C C . ARG B 1 137 ? -11.016 -8.547 -0.555 1 97.44 137 ARG B C 1
ATOM 2301 O O . ARG B 1 137 ? -11.656 -9.031 0.378 1 97.44 137 ARG B O 1
ATOM 2308 N N . GLN B 1 138 ? -10.844 -9.117 -1.726 1 96.5 138 GLN B N 1
ATOM 2309 C CA . GLN B 1 138 ? -11.469 -10.406 -2.002 1 96.5 138 GLN B CA 1
ATOM 2310 C C . GLN B 1 138 ? -11.047 -11.453 -0.977 1 96.5 138 GLN B C 1
ATOM 2312 O O . GLN B 1 138 ? -11.852 -12.289 -0.571 1 96.5 138 GLN B O 1
ATOM 2317 N N . LEU B 1 139 ? -9.82 -11.422 -0.561 1 97.44 139 LEU B N 1
ATOM 2318 C CA . LEU B 1 139 ? -9.25 -12.406 0.354 1 97.44 139 LEU B CA 1
ATOM 2319 C C . LEU B 1 139 ? -9.391 -11.945 1.802 1 97.44 139 LEU B C 1
ATOM 2321 O O . LEU B 1 139 ? -9.008 -12.672 2.727 1 97.44 139 LEU B O 1
ATOM 2325 N N . GLU B 1 140 ? -9.852 -10.734 1.973 1 97.31 140 GLU B N 1
ATOM 2326 C CA . GLU B 1 140 ? -10.055 -10.125 3.283 1 97.31 140 GLU B CA 1
ATOM 2327 C C . GLU B 1 140 ? -8.773 -10.148 4.109 1 97.31 140 GLU B C 1
ATOM 2329 O O . GLU B 1 140 ? -8.766 -10.633 5.242 1 97.31 140 GLU B O 1
ATOM 2334 N N . LEU B 1 141 ? -7.77 -9.586 3.586 1 98.06 141 LEU B N 1
ATOM 2335 C CA . LEU B 1 141 ? -6.445 -9.648 4.199 1 98.06 141 LEU B CA 1
ATOM 2336 C C . LEU B 1 141 ? -6.113 -8.344 4.91 1 98.06 141 LEU B C 1
ATOM 2338 O O . LEU B 1 141 ? -6.512 -7.266 4.457 1 98.06 141 LEU B O 1
ATOM 2342 N N . SER B 1 142 ? -5.402 -8.469 5.984 1 98.12 142 SER B N 1
ATOM 2343 C CA . SER B 1 142 ? -4.766 -7.375 6.703 1 98.12 142 SER B CA 1
ATOM 2344 C C . SER B 1 142 ? -3.25 -7.539 6.73 1 98.12 142 SER B C 1
ATOM 2346 O O . SER B 1 142 ? -2.732 -8.625 6.449 1 98.12 142 SER B O 1
ATOM 2348 N N . LEU B 1 143 ? -2.584 -6.438 6.98 1 98 143 LEU B N 1
ATOM 2349 C CA . LEU B 1 143 ? -1.126 -6.418 7.035 1 98 143 LEU B CA 1
ATOM 2350 C C . LEU B 1 143 ? -0.637 -6.234 8.469 1 98 143 LEU B C 1
ATOM 2352 O O . LEU B 1 143 ? -0.846 -5.176 9.07 1 98 143 LEU B O 1
ATOM 2356 N N . ASN B 1 144 ? -0.09 -7.277 8.969 1 97.88 144 ASN B N 1
ATOM 2357 C CA . ASN B 1 144 ? 0.601 -7.203 10.258 1 97.88 144 ASN B CA 1
ATOM 2358 C C . ASN B 1 144 ? 2.113 -7.125 10.07 1 97.88 144 ASN B C 1
ATOM 2360 O O . ASN B 1 144 ? 2.752 -8.117 9.719 1 97.88 144 ASN B O 1
ATOM 2364 N N . ILE B 1 145 ? 2.721 -5.988 10.406 1 97.94 145 ILE B N 1
ATOM 2365 C CA . ILE B 1 145 ? 4.121 -5.758 10.07 1 97.94 145 ILE B CA 1
ATOM 2366 C C . ILE B 1 145 ? 4.973 -5.801 11.336 1 97.94 145 ILE B C 1
ATOM 2368 O O . ILE B 1 145 ? 4.668 -5.121 12.32 1 97.94 145 ILE B O 1
ATOM 2372 N N . ASN B 1 146 ? 5.879 -6.637 11.352 1 97.5 146 ASN B N 1
ATOM 2373 C CA . ASN B 1 146 ? 6.938 -6.672 12.359 1 97.5 146 ASN B CA 1
ATOM 2374 C C . ASN B 1 146 ? 8.164 -5.879 11.914 1 97.5 146 ASN B C 1
ATOM 2376 O O . ASN B 1 146 ? 9.094 -6.441 11.336 1 97.5 146 ASN B O 1
ATOM 2380 N N . TRP B 1 147 ? 8.242 -4.652 12.258 1 97.19 147 TRP B N 1
ATOM 2381 C CA . TRP B 1 147 ? 9.25 -3.723 11.766 1 97.19 147 TRP B CA 1
ATOM 2382 C C . TRP B 1 147 ? 10.633 -4.094 12.289 1 97.19 147 TRP B C 1
ATOM 2384 O O . TRP B 1 147 ? 11.633 -3.934 11.594 1 97.19 147 TRP B O 1
ATOM 2394 N N . GLN B 1 148 ? 10.719 -4.574 13.445 1 95 148 GLN B N 1
ATOM 2395 C CA . GLN B 1 148 ? 12 -4.953 14.031 1 95 148 GLN B CA 1
ATOM 2396 C C . GLN B 1 148 ? 12.602 -6.156 13.312 1 95 148 GLN B C 1
ATOM 2398 O O . GLN B 1 148 ? 13.812 -6.223 13.102 1 95 148 GLN B O 1
ATOM 2403 N N . GLY B 1 149 ? 11.766 -7.07 12.898 1 95.44 149 GLY B N 1
ATOM 2404 C CA . GLY B 1 149 ? 12.242 -8.273 12.227 1 95.44 149 GLY B CA 1
ATOM 2405 C C . GLY B 1 149 ? 12.273 -8.148 10.719 1 95.44 149 GLY B C 1
ATOM 2406 O O . GLY B 1 149 ? 12.711 -9.062 10.023 1 95.44 149 GLY B O 1
ATOM 2407 N N . SER B 1 150 ? 11.82 -6.977 10.211 1 96.88 150 SER B N 1
ATOM 2408 C CA . SER B 1 150 ? 11.727 -6.727 8.773 1 96.88 150 SER B CA 1
ATOM 2409 C C . SER B 1 150 ? 10.906 -7.805 8.078 1 96.88 150 SER B C 1
ATOM 2411 O O . SER B 1 150 ? 11.32 -8.336 7.043 1 96.88 150 SER B O 1
ATOM 2413 N N . ARG B 1 151 ? 9.852 -8.133 8.742 1 98.19 151 ARG B N 1
ATOM 2414 C CA . ARG B 1 151 ? 8.914 -9.133 8.234 1 98.19 151 ARG B CA 1
ATOM 2415 C C . ARG B 1 151 ? 7.473 -8.664 8.383 1 98.19 151 ARG B C 1
ATOM 2417 O O . ARG B 1 151 ? 7.207 -7.66 9.039 1 98.19 151 ARG B O 1
ATOM 2424 N N . PHE B 1 152 ? 6.621 -9.305 7.656 1 98.38 152 PHE B N 1
ATOM 2425 C CA . PHE B 1 152 ? 5.199 -9.039 7.836 1 98.38 152 PHE B CA 1
ATOM 2426 C C . PHE B 1 152 ? 4.371 -10.289 7.547 1 98.38 152 PHE B C 1
ATOM 2428 O O . PHE B 1 152 ? 4.902 -11.289 7.062 1 98.38 152 PHE B O 1
ATOM 2435 N N . GLU B 1 153 ? 3.121 -10.211 7.945 1 98.31 153 GLU B N 1
ATOM 2436 C CA . GLU B 1 153 ? 2.17 -11.289 7.691 1 98.31 153 GLU B CA 1
ATOM 2437 C C . GLU B 1 153 ? 0.9 -10.758 7.031 1 98.31 153 GLU B C 1
ATOM 2439 O O . GLU B 1 153 ? 0.408 -9.688 7.395 1 98.31 153 GLU B O 1
ATOM 2444 N N . LEU B 1 154 ? 0.524 -11.438 5.988 1 98.31 154 LEU B N 1
ATOM 2445 C CA . LEU B 1 154 ? -0.851 -11.297 5.523 1 98.31 154 LEU B CA 1
ATOM 2446 C C . LEU B 1 154 ? -1.791 -12.18 6.336 1 98.31 154 LEU B C 1
ATOM 2448 O O . LEU B 1 154 ? -1.629 -13.406 6.363 1 98.31 154 LEU B O 1
ATOM 2452 N N . ILE B 1 155 ? -2.732 -11.5 6.953 1 97.88 155 ILE B N 1
ATOM 2453 C CA . ILE B 1 155 ? -3.646 -12.227 7.828 1 97.88 155 ILE B CA 1
ATOM 2454 C C . ILE B 1 155 ? -5.082 -12.039 7.348 1 97.88 155 ILE B C 1
ATOM 2456 O O . ILE B 1 155 ? -5.469 -10.938 6.945 1 97.88 155 ILE B O 1
ATOM 2460 N N . ARG B 1 156 ? -5.828 -13.172 7.414 1 94.44 156 ARG B N 1
ATOM 2461 C CA . ARG B 1 156 ? -7.238 -13.102 7.047 1 94.44 156 ARG B CA 1
ATOM 2462 C C . ARG B 1 156 ? -8.102 -12.781 8.266 1 94.44 156 ARG B C 1
ATOM 2464 O O . ARG B 1 156 ? -7.938 -13.375 9.328 1 94.44 156 ARG B O 1
ATOM 2471 N N . ASN B 1 157 ? -8.93 -11.664 8.133 1 82.62 157 ASN B N 1
ATOM 2472 C CA . ASN B 1 157 ? -9.828 -11.258 9.219 1 82.62 157 ASN B CA 1
ATOM 2473 C C . ASN B 1 157 ? -11.148 -12.016 9.156 1 82.62 157 ASN B C 1
ATOM 2475 O O . ASN B 1 157 ? -11.648 -12.32 8.078 1 82.62 157 ASN B O 1
#

Solvent-accessible surface area (backbone atoms only — not comparable to full-atom values): 16233 Å² total; per-residue (Å²): 133,56,75,88,67,57,48,45,47,45,86,88,52,35,61,68,51,45,44,51,50,9,58,77,69,77,52,46,50,69,29,87,44,70,71,49,87,66,57,56,66,40,67,29,37,45,45,71,96,49,44,38,40,37,31,66,43,31,35,26,38,46,92,37,87,87,43,55,39,25,22,40,58,23,37,50,22,47,67,33,49,52,22,22,34,16,61,69,58,45,24,71,38,69,34,81,82,62,64,70,95,56,66,70,42,59,27,11,50,30,33,79,87,37,77,44,68,29,29,66,29,49,82,58,28,34,51,34,29,34,43,7,32,50,49,35,57,76,64,36,44,24,42,49,50,39,70,91,76,42,29,32,32,44,35,66,113,133,57,75,88,67,58,48,45,49,44,85,89,51,35,62,68,50,45,45,51,51,9,59,78,67,76,52,43,50,69,30,84,45,70,71,48,86,66,56,57,66,38,68,30,36,45,46,72,96,51,45,36,40,37,31,65,42,30,35,27,38,47,91,37,87,89,42,55,39,26,22,41,58,24,37,48,21,47,69,33,47,53,22,21,34,16,59,69,57,46,23,70,36,68,34,81,84,61,64,69,94,55,66,69,42,60,27,12,50,30,33,79,86,36,77,44,69,28,28,66,29,48,83,61,29,34,50,35,30,33,43,9,32,49,49,35,56,76,62,33,43,24,42,47,50,40,69,90,75,42,28,32,31,43,34,66,112

pLDDT: mean 95.67, std 4.72, range [69.56, 98.81]

Secondary structure (DSSP, 8-state):
--GGG--B--TT--HHHHHHHHHHTT--TT-B----SS---EEEEEETTTTEEEEEEEEEETT-TTSPPEEEEEEE-TT-SSEEE-HHHHHHHH-TT-STT-SEEEEEESEEEEEEEEEE--GGGTT--EE-HHHHHHTTEEEEEETTTTEEEEEE-/--GGG--B--TT--HHHHHHHHHHTT--TT-B----SS---EEEEEETTTTEEEEEEEEEETT-TTSPPEEEEEEE-TT-SSEEE-HHHHHHHH-TT-STT-SEEEEEESEEEEEEEEEE--GGGTT--EE-HHHHHHTTEEEEEETTTTEEEEEE-

Radius of gyration: 19.63 Å; Cα contacts (8 Å, |Δi|>4): 753; chains: 2; bounding box: 36×61×50 Å

Nearest PDB structures (foldseek):
  7nkw-assembly1_A  TM=6.328E-01  e=1.527E-02  Cryphonectria parasitica
  4ycy-assembly1_A  TM=6.223E-01  e=2.312E-02  Cryphonectria parasitica
  7bku-assembly1_A  TM=6.216E-01  e=2.179E-02  Cryphonectria parasitica
  4yct-assembly1_A  TM=6.220E-01  e=2.603E-02  Cryphonectria parasitica
  2i1a-assembly2_C  TM=5.808E-01  e=7.564E-02  Saccharomyces cerevisiae